Protein 3ZIZ (pdb70)

InterPro domains:
  IPR001547 Glycoside hydrolase, family 5 [PF00150] (62-336)
  IPR017853 Glycoside hydrolase superfamily [SSF51445] (31-368)
  IPR045053 Mannan endo-1,4-beta-mannosidase-like [PTHR31451] (27-367)

Secondary structure (DSSP, 8-state):
-EEEETTEEEETTEEE-EEEEE-SSGGG-S-HHHHHHHHHHHHHTT--EEEEE---EESSPPSTT---SEE--TTT-EE--STTTHHHHHHHHHHHHHHT-EEEEE--BSSSTTSHHHHHHHHH-S-TGGGGG-HHHHHHHHHHHHHHHHHHTT-TTEEEEES-BS---TT--THHHHHHHHHHHHHHHHH-SSSEEE------S-SS--SGGGSSTTS--HHHHHT-TT--SEEEEE-HHHHT--GGGHHHHHHHHHHHHHHHTS-EEEEEE--SSSHHHHHHHHHHHHHHTTTTTEEEEEES-EE-EETTEEPP--SS-EETTSHHHIIIIIHHHHHHHTS--

Nearest PDB structures (foldseek):
  3ziz-assembly1_A  TM=1.003E+00  e=1.478E-79  Podospora anserina
  3wh9-assembly2_B  TM=9.871E-01  e=2.480E-56  Aspergillus niger
  1qnq-assembly1_A  TM=9.821E-01  e=2.881E-55  Trichoderma reesei
  3wfl-assembly1_A  TM=9.886E-01  e=6.861E-54  Talaromyces trachyspermus
  4awe-assembly1_A  TM=9.094E-01  e=2.899E-39  Neurospora sitophila

CATH classification: 3.20.20.80

Structure (mmCIF, N/CA/C/O backbone):
data_3ZIZ
#
_entry.id   3ZIZ
#
_cell.length_a   56.870
_cell.length_b   57.900
_cell.length_c   97.860
_cell.angle_alpha   90.00
_cell.angle_beta   90.00
_cell.angle_gamma   90.00
#
_symmetry.space_group_name_H-M   'P 21 21 21'
#
loop_
_entity.id
_entity.type
_entity.pdbx_description
1 polymer 'GH5 ENDO-BETA-1,4-MANNANASE'
2 non-polymer GLYCEROL
3 non-polymer 2-AMINO-2-HYDROXYMETHYL-PROPANE-1,3-DIOL
4 water water
#
loop_
_atom_site.group_PDB
_atom_site.id
_atom_site.type_symbol
_atom_site.label_atom_id
_atom_site.label_alt_id
_atom_site.label_comp_id
_atom_site.label_asym_id
_atom_site.label_entity_id
_atom_site.label_seq_id
_atom_site.pdbx_PDB_ins_code
_atom_site.Cartn_x
_atom_site.Cartn_y
_atom_site.Cartn_z
_atom_site.occupancy
_atom_site.B_iso_or_equiv
_atom_site.auth_seq_id
_atom_site.auth_comp_id
_atom_site.auth_asym_id
_atom_site.auth_atom_id
_atom_site.pdbx_PDB_model_num
ATOM 1 N N . SER A 1 15 ? 7.238 -10.796 37.886 1.00 21.55 4 SER A N 1
ATOM 2 C CA . SER A 1 15 ? 6.824 -9.788 38.854 1.00 20.35 4 SER A CA 1
ATOM 3 C C . SER A 1 15 ? 7.219 -8.336 38.464 1.00 18.84 4 SER A C 1
ATOM 4 O O . SER A 1 15 ? 6.705 -7.403 39.092 1.00 17.59 4 SER A O 1
ATOM 7 N N . ALA A 1 16 ? 8.163 -8.138 37.492 1.00 15.19 5 ALA A N 1
ATOM 8 C CA . ALA A 1 16 ? 8.564 -6.782 37.039 1.00 11.72 5 ALA A CA 1
ATOM 9 C C . ALA A 1 16 ? 8.858 -6.789 35.537 1.00 10.58 5 ALA A C 1
ATOM 10 O O . ALA A 1 16 ? 9.869 -7.331 35.055 1.00 9.05 5 ALA A O 1
ATOM 12 N N . LYS A 1 17 ? 7.915 -6.227 34.779 1.00 9.28 6 LYS A N 1
ATOM 13 C CA . LYS A 1 17 ? 7.959 -6.231 33.330 1.00 8.50 6 LYS A CA 1
ATOM 14 C C . LYS A 1 17 ? 7.629 -4.858 32.771 1.00 9.91 6 LYS A C 1
ATOM 15 O O . LYS A 1 17 ? 7.262 -3.925 33.500 1.00 9.74 6 LYS A O 1
ATOM 21 N N . VAL A 1 18 ? 7.761 -4.755 31.448 1.00 9.52 7 VAL A N 1
ATOM 22 C CA A VAL A 1 18 ? 7.417 -3.568 30.695 0.50 9.33 7 VAL A CA 1
ATOM 23 C CA B VAL A 1 18 ? 7.409 -3.571 30.676 0.50 8.66 7 VAL A CA 1
ATOM 24 C C . VAL A 1 18 ? 6.249 -3.900 29.751 1.00 13.46 7 VAL A C 1
ATOM 25 O O . VAL A 1 18 ? 6.172 -5.019 29.236 1.00 13.44 7 VAL A O 1
ATOM 32 N N . SER A 1 19 ? 5.339 -2.946 29.556 1.00 10.62 8 SER A N 1
ATOM 33 C CA . SER A 1 19 ? 4.222 -3.113 28.637 1.00 11.02 8 SER A CA 1
ATOM 34 C C . SER A 1 19 ? 4.105 -1.761 27.963 1.00 12.16 8 SER A C 1
ATOM 35 O O . SER A 1 19 ? 3.627 -0.802 28.582 1.00 11.89 8 SER A O 1
ATOM 38 N N . GLY A 1 20 ? 4.616 -1.650 26.736 1.00 9.56 9 GLY A N 1
ATOM 39 C CA . GLY A 1 20 ? 4.625 -0.367 26.044 1.00 9.95 9 GLY A CA 1
ATOM 40 C C . GLY A 1 20 ? 5.466 0.617 26.842 1.00 12.08 9 GLY A C 1
ATOM 41 O O . GLY A 1 20 ? 6.571 0.283 27.274 1.00 11.66 9 GLY A O 1
ATOM 42 N N . THR A 1 21 ? 4.903 1.786 27.154 1.00 8.94 10 THR A N 1
ATOM 43 C CA . THR A 1 21 ? 5.638 2.792 27.922 1.00 9.23 10 THR A CA 1
ATOM 44 C C . THR A 1 21 ? 5.312 2.733 29.416 1.00 10.29 10 THR A C 1
ATOM 45 O O . THR A 1 21 ? 5.551 3.730 30.127 1.00 9.17 10 THR A O 1
ATOM 49 N N . ARG A 1 22 ? 4.809 1.599 29.899 1.00 8.33 11 ARG A N 1
ATOM 50 C CA . ARG A 1 22 ? 4.488 1.435 31.319 1.00 7.94 11 ARG A CA 1
ATOM 51 C C . ARG A 1 22 ? 5.148 0.237 31.934 1.00 10.62 11 ARG A C 1
ATOM 52 O O . ARG A 1 22 ? 5.557 -0.695 31.249 1.00 9.89 11 ARG A O 1
ATOM 60 N N . PHE A 1 23 ? 5.305 0.284 33.243 1.00 7.34 12 PHE A N 1
ATOM 61 C CA . PHE A 1 23 ? 5.782 -0.844 33.998 1.00 6.63 12 PHE A CA 1
ATOM 62 C C . PHE A 1 23 ? 4.636 -1.711 34.494 1.00 9.64 12 PHE A C 1
ATOM 63 O O . PHE A 1 23 ? 3.512 -1.224 34.622 1.00 8.60 12 PHE A O 1
ATOM 71 N N . VAL A 1 24 ? 4.916 -2.991 34.730 1.00 8.46 13 VAL A N 1
ATOM 72 C CA . VAL A 1 24 ? 3.947 -3.940 35.271 1.00 9.38 13 VAL A CA 1
ATOM 73 C C . VAL A 1 24 ? 4.614 -4.592 36.464 1.00 11.95 13 VAL A C 1
ATOM 74 O O . VAL A 1 24 ? 5.615 -5.275 36.287 1.00 11.33 13 VAL A O 1
ATOM 78 N N . ILE A 1 25 ? 4.120 -4.318 37.687 1.00 11.00 14 ILE A N 1
ATOM 79 C CA . ILE A 1 25 ? 4.668 -4.883 38.910 1.00 10.23 14 ILE A CA 1
ATOM 80 C C . ILE A 1 25 ? 3.566 -5.665 39.572 1.00 13.97 14 ILE A C 1
ATOM 81 O O . ILE A 1 25 ? 2.467 -5.130 39.801 1.00 12.70 14 ILE A O 1
ATOM 86 N N . ASP A 1 26 ? 3.876 -6.939 39.892 1.00 13.67 15 ASP A N 1
ATOM 87 C CA . ASP A 1 26 ? 2.928 -7.861 40.512 1.00 14.45 15 ASP A CA 1
ATOM 88 C C . ASP A 1 26 ? 1.624 -7.916 39.710 1.00 19.83 15 ASP A C 1
ATOM 89 O O . ASP A 1 26 ? 0.540 -7.942 40.286 1.00 20.46 15 ASP A O 1
ATOM 94 N N . GLY A 1 27 ? 1.763 -7.873 38.382 1.00 18.38 16 GLY A N 1
ATOM 95 C CA . GLY A 1 27 ? 0.655 -7.918 37.440 1.00 18.91 16 GLY A CA 1
ATOM 96 C C . GLY A 1 27 ? -0.157 -6.648 37.291 1.00 22.36 16 GLY A C 1
ATOM 97 O O . GLY A 1 27 ? -1.101 -6.637 36.497 1.00 22.62 16 GLY A O 1
ATOM 98 N N . LYS A 1 28 ? 0.195 -5.564 38.029 1.00 17.10 17 LYS A N 1
ATOM 99 C CA . LYS A 1 28 ? -0.499 -4.275 37.929 1.00 16.10 17 LYS A CA 1
ATOM 100 C C . LYS A 1 28 ? 0.293 -3.373 36.983 1.00 14.29 17 LYS A C 1
ATOM 101 O O . LYS A 1 28 ? 1.473 -3.185 37.216 1.00 12.11 17 LYS A O 1
ATOM 107 N N . THR A 1 29 ? -0.352 -2.815 35.947 1.00 11.34 18 THR A N 1
ATOM 108 C CA . THR A 1 29 ? 0.281 -1.922 34.965 1.00 10.08 18 THR A CA 1
ATOM 109 C C . THR A 1 29 ? 0.051 -0.507 35.443 1.00 14.78 18 THR A C 1
ATOM 110 O O . THR A 1 29 ? -1.091 -0.133 35.752 1.00 15.79 18 THR A O 1
ATOM 114 N N . GLY A 1 30 ? 1.112 0.287 35.510 1.00 10.87 19 GLY A N 1
ATOM 115 C CA . GLY A 1 30 ? 0.909 1.666 35.912 1.00 11.66 19 GLY A CA 1
ATOM 116 C C . GLY A 1 30 ? 2.164 2.394 36.307 1.00 11.32 19 GLY A C 1
ATOM 117 O O . GLY A 1 30 ? 3.277 1.986 35.956 1.00 9.92 19 GLY A O 1
ATOM 118 N N . TYR A 1 31 ? 1.962 3.476 37.039 1.00 9.21 20 TYR A N 1
ATOM 119 C CA . TYR A 1 31 ? 2.990 4.354 37.545 1.00 8.09 20 TYR A CA 1
ATOM 120 C C . TYR A 1 31 ? 3.391 3.973 38.945 1.00 7.35 20 TYR A C 1
ATOM 121 O O . TYR A 1 31 ? 2.537 3.839 39.822 1.00 8.26 20 TYR A O 1
ATOM 130 N N . PHE A 1 32 ? 4.704 3.821 39.172 1.00 7.14 21 PHE A N 1
ATOM 131 C CA . PHE A 1 32 ? 5.190 3.429 40.478 1.00 5.87 21 PHE A CA 1
ATOM 132 C C . PHE A 1 32 ? 6.151 4.407 41.084 1.00 8.16 21 PHE A C 1
ATOM 133 O O . PHE A 1 32 ? 7.020 4.955 40.395 1.00 8.17 21 PHE A O 1
ATOM 141 N N . ALA A 1 33 ? 6.031 4.596 42.388 1.00 7.77 22 ALA A N 1
ATOM 142 C CA . ALA A 1 33 ? 6.947 5.461 43.120 1.00 6.13 22 ALA A CA 1
ATOM 143 C C . ALA A 1 33 ? 7.960 4.565 43.831 1.00 7.10 22 ALA A C 1
ATOM 144 O O . ALA A 1 33 ? 7.627 3.455 44.271 1.00 7.03 22 ALA A O 1
ATOM 146 N N . GLY A 1 34 ? 9.181 5.058 44.005 1.00 5.34 23 GLY A N 1
ATOM 147 C CA . GLY A 1 34 ? 10.191 4.330 44.754 1.00 5.18 23 GLY A CA 1
ATOM 148 C C . GLY A 1 34 ? 11.205 5.292 45.314 1.00 5.10 23 GLY A C 1
ATOM 149 O O . GLY A 1 34 ? 10.985 6.512 45.361 1.00 4.51 23 GLY A O 1
ATOM 150 N N . THR A 1 35 ? 12.359 4.738 45.708 1.00 4.32 24 THR A N 1
ATOM 151 C CA . THR A 1 35 ? 13.393 5.549 46.320 1.00 4.18 24 THR A CA 1
ATOM 152 C C . THR A 1 35 ? 14.728 4.858 46.071 1.00 4.89 24 THR A C 1
ATOM 153 O O . THR A 1 35 ? 14.804 3.772 45.445 1.00 5.16 24 THR A O 1
ATOM 157 N N . ASN A 1 36 ? 15.751 5.487 46.569 1.00 4.55 25 ASN A N 1
ATOM 158 C CA . ASN A 1 36 ? 17.129 5.013 46.510 1.00 3.97 25 ASN A CA 1
ATOM 159 C C . ASN A 1 36 ? 17.639 4.795 47.931 1.00 5.73 25 ASN A C 1
ATOM 160 O O . ASN A 1 36 ? 17.341 5.623 48.829 1.00 6.00 25 ASN A O 1
ATOM 165 N N . SER A 1 37 ? 18.446 3.744 48.128 1.00 6.38 26 SER A N 1
ATOM 166 C CA . SER A 1 37 ? 19.191 3.530 49.363 1.00 6.55 26 SER A CA 1
ATOM 167 C C . SER A 1 37 ? 20.488 2.866 48.994 1.00 7.81 26 SER A C 1
ATOM 168 O O . SER A 1 37 ? 20.547 1.638 48.824 1.00 8.71 26 SER A O 1
ATOM 171 N N . TYR A 1 38 ? 21.553 3.647 48.858 1.00 6.55 27 TYR A N 1
ATOM 172 C CA . TYR A 1 38 ? 22.822 3.042 48.480 1.00 7.24 27 TYR A CA 1
ATOM 173 C C . TYR A 1 38 ? 23.385 2.216 49.615 1.00 9.79 27 TYR A C 1
ATOM 174 O O . TYR A 1 38 ? 24.190 1.308 49.382 1.00 10.65 27 TYR A O 1
ATOM 183 N N . TRP A 1 39 ? 22.970 2.528 50.848 1.00 7.95 28 TRP A N 1
ATOM 184 C CA . TRP A 1 39 ? 23.579 1.925 52.024 1.00 8.59 28 TRP A CA 1
ATOM 185 C C . TRP A 1 39 ? 22.953 0.621 52.458 1.00 8.99 28 TRP A C 1
ATOM 186 O O . TRP A 1 39 ? 23.589 -0.102 53.212 1.00 9.07 28 TRP A O 1
ATOM 197 N N . ILE A 1 40 ? 21.741 0.299 51.990 1.00 7.77 29 ILE A N 1
ATOM 198 C CA . ILE A 1 40 ? 21.019 -0.877 52.532 1.00 7.21 29 ILE A CA 1
ATOM 199 C C . ILE A 1 40 ? 21.697 -2.225 52.206 1.00 9.55 29 ILE A C 1
ATOM 200 O O . ILE A 1 40 ? 21.690 -3.115 53.067 1.00 9.39 29 ILE A O 1
ATOM 205 N N . GLY A 1 41 ? 22.336 -2.342 51.040 1.00 8.69 30 GLY A N 1
ATOM 206 C CA . GLY A 1 41 ? 23.028 -3.558 50.674 1.00 9.29 30 GLY A CA 1
ATOM 207 C C . GLY A 1 41 ? 24.320 -3.787 51.426 1.00 11.53 30 GLY A C 1
ATOM 208 O O . GLY A 1 41 ? 24.919 -4.856 51.270 1.00 11.62 30 GLY A O 1
ATOM 209 N N . PHE A 1 42 ? 24.775 -2.784 52.207 1.00 8.92 31 PHE A N 1
ATOM 210 C CA . PHE A 1 42 ? 26.038 -2.894 52.924 1.00 7.08 31 PHE A CA 1
ATOM 211 C C . PHE A 1 42 ? 25.829 -3.034 54.420 1.00 10.77 31 PHE A C 1
ATOM 212 O O . PHE A 1 42 ? 26.817 -3.186 55.149 1.00 11.80 31 PHE A O 1
ATOM 220 N N . LEU A 1 43 ? 24.569 -3.007 54.878 1.00 9.31 32 LEU A N 1
ATOM 221 C CA . LEU A 1 43 ? 24.297 -3.163 56.305 1.00 9.42 32 LEU A CA 1
ATOM 222 C C . LEU A 1 43 ? 24.675 -4.569 56.717 1.00 13.04 32 LEU A C 1
ATOM 223 O O . LEU A 1 43 ? 24.497 -5.511 55.938 1.00 13.65 32 LEU A O 1
ATOM 228 N N . THR A 1 44 ? 25.190 -4.703 57.950 1.00 12.24 33 THR A N 1
ATOM 229 C CA . THR A 1 44 ? 25.547 -6.038 58.470 1.00 12.91 33 THR A CA 1
ATOM 230 C C . THR A 1 44 ? 24.521 -6.570 59.465 1.00 17.57 33 THR A C 1
ATOM 231 O O . THR A 1 44 ? 24.648 -7.707 59.907 1.00 19.14 33 THR A O 1
ATOM 235 N N . ASN A 1 45 ? 23.502 -5.774 59.782 1.00 13.50 34 ASN A N 1
ATOM 236 C CA . ASN A 1 45 ? 22.464 -6.137 60.734 1.00 13.23 34 ASN A CA 1
ATOM 237 C C . ASN A 1 45 ? 21.200 -6.401 59.943 1.00 15.01 34 ASN A C 1
ATOM 238 O O . ASN A 1 45 ? 20.633 -5.468 59.365 1.00 12.51 34 ASN A O 1
ATOM 243 N N . ASN A 1 46 ? 20.764 -7.677 59.896 1.00 12.45 35 ASN A N 1
ATOM 244 C CA . ASN A 1 46 ? 19.587 -8.135 59.167 1.00 11.13 35 ASN A CA 1
ATOM 245 C C . ASN A 1 46 ? 18.322 -7.379 59.581 1.00 12.76 35 ASN A C 1
ATOM 246 O O . ASN A 1 46 ? 17.487 -7.070 58.719 1.00 11.60 35 ASN A O 1
ATOM 251 N N . ARG A 1 47 ? 18.170 -7.099 60.893 1.00 12.60 36 ARG A N 1
ATOM 252 C CA . ARG A 1 47 ? 16.979 -6.401 61.362 1.00 12.34 36 ARG A CA 1
ATOM 253 C C . ARG A 1 47 ? 16.925 -4.984 60.770 1.00 11.55 36 ARG A C 1
ATOM 254 O O . ARG A 1 47 ? 15.836 -4.522 60.465 1.00 12.37 36 ARG A O 1
ATOM 262 N N . ASP A 1 48 ? 18.085 -4.331 60.574 1.00 9.61 37 ASP A N 1
ATOM 263 C CA . ASP A 1 48 ? 18.102 -2.957 59.990 1.00 9.13 37 ASP A CA 1
ATOM 264 C C . ASP A 1 48 ? 17.653 -2.986 58.519 1.00 11.92 37 ASP A C 1
ATOM 265 O O . ASP A 1 48 ? 16.932 -2.103 58.082 1.00 10.39 37 ASP A O 1
ATOM 270 N N . VAL A 1 49 ? 17.989 -4.066 57.802 1.00 7.19 38 VAL A N 1
ATOM 271 C CA . VAL A 1 49 ? 17.515 -4.225 56.423 1.00 6.03 38 VAL A CA 1
ATOM 272 C C . VAL A 1 49 ? 15.991 -4.417 56.424 1.00 9.74 38 VAL A C 1
ATOM 273 O O . VAL A 1 49 ? 15.258 -3.740 55.681 1.00 9.43 38 VAL A O 1
ATOM 277 N N . ASP A 1 50 ? 15.507 -5.354 57.284 1.00 8.88 39 ASP A N 1
ATOM 278 C CA . ASP A 1 50 ? 14.091 -5.637 57.333 1.00 7.48 39 ASP A CA 1
ATOM 279 C C . ASP A 1 50 ? 13.262 -4.411 57.710 1.00 10.53 39 ASP A C 1
ATOM 280 O O . ASP A 1 50 ? 12.235 -4.193 57.085 1.00 10.08 39 ASP A O 1
ATOM 285 N N . THR A 1 51 ? 13.661 -3.678 58.756 1.00 9.51 40 THR A N 1
ATOM 286 C CA . THR A 1 51 ? 12.830 -2.551 59.183 1.00 10.50 40 THR A CA 1
ATOM 287 C C . THR A 1 51 ? 12.806 -1.440 58.135 1.00 11.46 40 THR A C 1
ATOM 288 O O . THR A 1 51 ? 11.733 -0.874 57.894 1.00 9.43 40 THR A O 1
ATOM 292 N N . THR A 1 52 ? 13.935 -1.199 57.443 1.00 9.62 41 THR A N 1
ATOM 293 C CA . THR A 1 52 ? 13.965 -0.189 56.383 1.00 7.30 41 THR A CA 1
ATOM 294 C C . THR A 1 52 ? 13.024 -0.616 55.252 1.00 8.94 41 THR A C 1
ATOM 295 O O . THR A 1 52 ? 12.212 0.191 54.800 1.00 8.09 41 THR A O 1
ATOM 299 N N . LEU A 1 53 ? 13.097 -1.905 54.839 1.00 7.58 42 LEU A N 1
ATOM 300 C CA . LEU A 1 53 ? 12.204 -2.345 53.788 1.00 7.11 42 LEU A CA 1
ATOM 301 C C . LEU A 1 53 ? 10.750 -2.324 54.236 1.00 8.40 42 LEU A C 1
ATOM 302 O O . LEU A 1 53 ? 9.871 -2.023 53.438 1.00 7.68 42 LEU A O 1
ATOM 307 N N . ASP A 1 54 ? 10.492 -2.628 55.526 1.00 8.37 43 ASP A N 1
ATOM 308 C CA . ASP A 1 54 ? 9.104 -2.565 56.016 1.00 8.33 43 ASP A CA 1
ATOM 309 C C . ASP A 1 54 ? 8.564 -1.140 55.890 1.00 9.09 43 ASP A C 1
ATOM 310 O O . ASP A 1 54 ? 7.421 -0.955 55.496 1.00 9.74 43 ASP A O 1
ATOM 315 N N . HIS A 1 55 ? 9.387 -0.152 56.235 1.00 7.15 44 HIS A N 1
ATOM 316 C CA . HIS A 1 55 ? 8.979 1.259 56.143 1.00 6.46 44 HIS A CA 1
ATOM 317 C C . HIS A 1 55 ? 8.717 1.671 54.698 1.00 8.88 44 HIS A C 1
ATOM 318 O O . HIS A 1 55 ? 7.715 2.334 54.408 1.00 9.23 44 HIS A O 1
ATOM 325 N N . ILE A 1 56 ? 9.607 1.266 53.774 1.00 7.04 45 ILE A N 1
ATOM 326 C CA . ILE A 1 56 ? 9.438 1.589 52.352 1.00 6.09 45 ILE A CA 1
ATOM 327 C C . ILE A 1 56 ? 8.135 0.945 51.826 1.00 8.03 45 ILE A C 1
ATOM 328 O O . ILE A 1 56 ? 7.349 1.599 51.141 1.00 8.21 45 ILE A O 1
ATOM 333 N N . ALA A 1 57 ? 7.919 -0.347 52.160 1.00 7.85 46 ALA A N 1
ATOM 334 C CA . ALA A 1 57 ? 6.746 -1.059 51.692 1.00 8.46 46 ALA A CA 1
ATOM 335 C C . ALA A 1 57 ? 5.460 -0.476 52.297 1.00 10.64 46 ALA A C 1
ATOM 336 O O . ALA A 1 57 ? 4.494 -0.293 51.560 1.00 10.12 46 ALA A O 1
ATOM 338 N N . SER A 1 58 ? 5.467 -0.147 53.601 1.00 9.83 47 SER A N 1
ATOM 339 C CA . SER A 1 58 ? 4.284 0.433 54.244 1.00 11.05 47 SER A CA 1
ATOM 340 C C . SER A 1 58 ? 3.961 1.826 53.694 1.00 14.30 47 SER A C 1
ATOM 341 O O . SER A 1 58 ? 2.811 2.273 53.735 1.00 14.59 47 SER A O 1
ATOM 344 N N . SER A 1 59 ? 4.974 2.495 53.093 1.00 10.09 48 SER A N 1
ATOM 345 C CA . SER A 1 59 ? 4.778 3.803 52.473 1.00 9.53 48 SER A CA 1
ATOM 346 C C . SER A 1 59 ? 4.165 3.698 51.059 1.00 12.03 48 SER A C 1
ATOM 347 O O . SER A 1 59 ? 3.890 4.728 50.445 1.00 12.95 48 SER A O 1
ATOM 350 N N . GLY A 1 60 ? 3.987 2.488 50.539 1.00 9.79 49 GLY A N 1
ATOM 351 C CA . GLY A 1 60 ? 3.419 2.295 49.215 1.00 9.04 49 GLY A CA 1
ATOM 352 C C . GLY A 1 60 ? 4.439 2.439 48.102 1.00 9.88 49 GLY A C 1
ATOM 353 O O . GLY A 1 60 ? 4.060 2.546 46.944 1.00 11.03 49 GLY A O 1
ATOM 354 N N . LEU A 1 61 ? 5.715 2.418 48.455 1.00 7.36 50 LEU A N 1
ATOM 355 C CA . LEU A 1 61 ? 6.790 2.468 47.462 1.00 6.63 50 LEU A CA 1
ATOM 356 C C . LEU A 1 61 ? 7.066 1.051 46.984 1.00 10.46 50 LEU A C 1
ATOM 357 O O . LEU A 1 61 ? 7.058 0.121 47.799 1.00 12.58 50 LEU A O 1
ATOM 362 N N . LYS A 1 62 ? 7.270 0.862 45.669 1.00 6.40 51 LYS A N 1
ATOM 363 C CA . LYS A 1 62 ? 7.424 -0.484 45.136 1.00 6.46 51 LYS A CA 1
ATOM 364 C C . LYS A 1 62 ? 8.837 -0.754 44.610 1.00 7.76 51 LYS A C 1
ATOM 365 O O . LYS A 1 62 ? 9.188 -1.929 44.425 1.00 10.36 51 LYS A O 1
ATOM 371 N N . ILE A 1 63 ? 9.614 0.292 44.299 1.00 5.33 52 ILE A N 1
ATOM 372 C CA . ILE A 1 63 ? 10.931 0.118 43.697 1.00 4.76 52 ILE A CA 1
ATOM 373 C C . ILE A 1 63 ? 11.979 0.710 44.597 1.00 6.39 52 ILE A C 1
ATOM 374 O O . ILE A 1 63 ? 11.823 1.865 45.064 1.00 6.89 52 ILE A O 1
ATOM 379 N N . LEU A 1 64 ? 13.074 -0.047 44.799 1.00 5.59 53 LEU A N 1
ATOM 380 C CA . LEU A 1 64 ? 14.167 0.447 45.602 1.00 4.96 53 LEU A CA 1
ATOM 381 C C . LEU A 1 64 ? 15.451 0.266 44.813 1.00 4.92 53 LEU A C 1
ATOM 382 O O . LEU A 1 64 ? 15.759 -0.845 44.425 1.00 5.20 53 LEU A O 1
ATOM 387 N N . ARG A 1 65 ? 16.173 1.370 44.581 1.00 4.12 54 ARG A N 1
ATOM 388 C CA . ARG A 1 65 ? 17.438 1.339 43.841 1.00 3.56 54 ARG A CA 1
ATOM 389 C C . ARG A 1 65 ? 18.587 1.306 44.832 1.00 5.16 54 ARG A C 1
ATOM 390 O O . ARG A 1 65 ? 18.645 2.123 45.781 1.00 5.25 54 ARG A O 1
ATOM 398 N N . VAL A 1 66 ? 19.501 0.344 44.627 1.00 4.64 55 VAL A N 1
ATOM 399 C CA . VAL A 1 66 ? 20.584 0.089 45.559 1.00 4.08 55 VAL A CA 1
ATOM 400 C C . VAL A 1 66 ? 21.887 -0.068 44.804 1.00 4.29 55 VAL A C 1
ATOM 401 O O . VAL A 1 66 ? 21.904 -0.292 43.598 1.00 4.96 55 VAL A O 1
ATOM 405 N N . TRP A 1 67 ? 23.011 0.037 45.543 1.00 5.31 56 TRP A N 1
ATOM 406 C CA . TRP A 1 67 ? 24.315 -0.256 44.930 1.00 4.89 56 TRP A CA 1
ATOM 407 C C . TRP A 1 67 ? 24.583 -1.774 45.059 1.00 7.75 56 TRP A C 1
ATOM 408 O O . TRP A 1 67 ? 24.576 -2.302 46.169 1.00 7.56 56 TRP A O 1
ATOM 419 N N . GLY A 1 68 ? 24.860 -2.422 43.938 1.00 4.59 57 GLY A N 1
ATOM 420 C CA . GLY A 1 68 ? 25.229 -3.839 43.924 1.00 4.98 57 GLY A CA 1
ATOM 421 C C . GLY A 1 68 ? 26.720 -3.960 43.699 1.00 7.85 57 GLY A C 1
ATOM 422 O O . GLY A 1 68 ? 27.173 -4.990 43.233 1.00 8.13 57 GLY A O 1
ATOM 423 N N . PHE A 1 69 ? 27.472 -2.899 43.981 1.00 5.84 58 PHE A N 1
ATOM 424 C CA . PHE A 1 69 ? 28.935 -2.848 43.865 1.00 5.40 58 PHE A CA 1
ATOM 425 C C . PHE A 1 69 ? 29.501 -2.339 45.170 1.00 6.90 58 PHE A C 1
ATOM 426 O O . PHE A 1 69 ? 28.840 -1.571 45.885 1.00 6.64 58 PHE A O 1
ATOM 434 N N . ASN A 1 70 ? 30.756 -2.711 45.464 1.00 6.06 59 ASN A N 1
ATOM 435 C CA . ASN A 1 70 ? 31.470 -2.159 46.598 1.00 5.96 59 ASN A CA 1
ATOM 436 C C . ASN A 1 70 ? 32.909 -2.527 46.307 1.00 8.06 59 ASN A C 1
ATOM 437 O O . ASN A 1 70 ? 33.376 -3.606 46.669 1.00 7.52 59 ASN A O 1
ATOM 442 N N . ASP A 1 71 ? 33.590 -1.647 45.583 1.00 5.43 60 ASP A N 1
ATOM 443 C CA . ASP A 1 71 ? 34.907 -1.920 45.051 1.00 6.37 60 ASP A CA 1
ATOM 444 C C . ASP A 1 71 ? 36.000 -1.277 45.845 1.00 7.33 60 ASP A C 1
ATOM 445 O O . ASP A 1 71 ? 35.876 -0.094 46.226 1.00 6.55 60 ASP A O 1
ATOM 450 N N . VAL A 1 72 ? 37.086 -2.028 46.091 1.00 5.64 61 VAL A N 1
ATOM 451 C CA . VAL A 1 72 ? 38.214 -1.477 46.846 1.00 5.50 61 VAL A CA 1
ATOM 452 C C . VAL A 1 72 ? 39.493 -1.839 46.142 1.00 6.27 61 VAL A C 1
ATOM 453 O O . VAL A 1 72 ? 39.546 -2.873 45.465 1.00 7.63 61 VAL A O 1
ATOM 457 N N . ASN A 1 73 ? 40.545 -1.053 46.337 1.00 6.92 62 ASN A N 1
ATOM 458 C CA . ASN A 1 73 ? 41.874 -1.444 45.833 1.00 7.14 62 ASN A CA 1
ATOM 459 C C . ASN A 1 73 ? 42.634 -2.167 46.921 1.00 9.35 62 ASN A C 1
ATOM 460 O O . ASN A 1 73 ? 43.426 -3.063 46.606 1.00 11.65 62 ASN A O 1
ATOM 465 N N . ASN A 1 74 ? 42.385 -1.823 48.184 1.00 8.51 63 ASN A N 1
ATOM 466 C CA . ASN A 1 74 ? 42.965 -2.518 49.340 1.00 9.94 63 ASN A CA 1
ATOM 467 C C . ASN A 1 74 ? 41.816 -3.016 50.189 1.00 13.67 63 ASN A C 1
ATOM 468 O O . ASN A 1 74 ? 40.879 -2.271 50.476 1.00 14.06 63 ASN A O 1
ATOM 473 N N . GLN A 1 75 ? 41.900 -4.258 50.628 1.00 13.74 64 GLN A N 1
ATOM 474 C CA . GLN A 1 75 ? 40.862 -4.810 51.482 1.00 14.41 64 GLN A CA 1
ATOM 475 C C . GLN A 1 75 ? 40.718 -4.022 52.796 1.00 16.48 64 GLN A C 1
ATOM 476 O O . GLN A 1 75 ? 41.736 -3.740 53.450 1.00 16.49 64 GLN A O 1
ATOM 482 N N . PRO A 1 76 ? 39.477 -3.623 53.184 1.00 13.66 65 PRO A N 1
ATOM 483 C CA . PRO A 1 76 ? 39.314 -2.876 54.442 1.00 15.62 65 PRO A CA 1
ATOM 484 C C . PRO A 1 76 ? 39.544 -3.748 55.670 1.00 24.89 65 PRO A C 1
ATOM 485 O O . PRO A 1 76 ? 39.518 -4.981 55.576 1.00 23.12 65 PRO A O 1
ATOM 489 N N . SER A 1 77 ? 39.806 -3.100 56.802 1.00 27.87 66 SER A N 1
ATOM 490 C CA . SER A 1 77 ? 40.079 -3.766 58.076 1.00 30.25 66 SER A CA 1
ATOM 491 C C . SER A 1 77 ? 38.811 -4.253 58.752 1.00 36.91 66 SER A C 1
ATOM 492 O O . SER A 1 77 ? 37.732 -3.694 58.546 1.00 37.11 66 SER A O 1
ATOM 495 N N . GLY A 1 78 ? 38.971 -5.284 59.575 1.00 34.99 67 GLY A N 1
ATOM 496 C CA . GLY A 1 78 ? 37.892 -5.879 60.350 1.00 34.64 67 GLY A CA 1
ATOM 497 C C . GLY A 1 78 ? 36.824 -6.552 59.521 1.00 37.15 67 GLY A C 1
ATOM 498 O O . GLY A 1 78 ? 37.121 -7.312 58.594 1.00 37.48 67 GLY A O 1
ATOM 499 N N . ASN A 1 79 ? 35.576 -6.288 59.881 1.00 32.32 68 ASN A N 1
ATOM 500 C CA . ASN A 1 79 ? 34.407 -6.883 59.252 1.00 31.50 68 ASN A CA 1
ATOM 501 C C . ASN A 1 79 ? 33.756 -5.942 58.243 1.00 30.59 68 ASN A C 1
ATOM 502 O O . ASN A 1 79 ? 32.630 -6.214 57.818 1.00 31.84 68 ASN A O 1
ATOM 507 N N . THR A 1 80 ? 34.460 -4.837 57.851 1.00 19.81 69 THR A N 1
ATOM 508 C CA . THR A 1 80 ? 33.943 -3.863 56.871 1.00 16.42 69 THR A CA 1
ATOM 509 C C . THR A 1 80 ? 33.545 -4.622 55.593 1.00 14.52 69 THR A C 1
ATOM 510 O O . THR A 1 80 ? 34.293 -5.471 55.107 1.00 15.30 69 THR A O 1
ATOM 514 N N . VAL A 1 81 ? 32.363 -4.303 55.084 1.00 10.63 70 VAL A N 1
ATOM 515 C CA . VAL A 1 81 ? 31.806 -4.897 53.884 1.00 8.72 70 VAL A CA 1
ATOM 516 C C . VAL A 1 81 ? 32.564 -4.432 52.644 1.00 11.50 70 VAL A C 1
ATOM 517 O O . VAL A 1 81 ? 32.867 -3.243 52.471 1.00 11.84 70 VAL A O 1
ATOM 521 N N . TRP A 1 82 ? 32.858 -5.383 51.770 1.00 8.60 71 TRP A N 1
ATOM 522 C CA . TRP A 1 82 ? 33.443 -5.112 50.464 1.00 7.74 71 TRP A CA 1
ATOM 523 C C . TRP A 1 82 ? 32.971 -6.215 49.549 1.00 8.14 71 TRP A C 1
ATOM 524 O O . TRP A 1 82 ? 32.797 -7.357 49.986 1.00 6.94 71 TRP A O 1
ATOM 535 N N . PHE A 1 83 ? 32.732 -5.884 48.268 1.00 6.16 72 PHE A N 1
ATOM 536 C CA . PHE A 1 83 ? 32.286 -6.898 47.310 1.00 5.32 72 PHE A CA 1
ATOM 537 C C . PHE A 1 83 ? 33.374 -7.321 46.329 1.00 5.14 72 PHE A C 1
ATOM 538 O O . PHE A 1 83 ? 33.350 -8.475 45.875 1.00 6.21 72 PHE A O 1
ATOM 546 N N . GLN A 1 84 ? 34.312 -6.438 46.007 1.00 5.50 73 GLN A N 1
ATOM 547 C CA . GLN A 1 84 ? 35.359 -6.776 45.051 1.00 4.87 73 GLN A CA 1
ATOM 548 C C . GLN A 1 84 ? 36.618 -6.017 45.362 1.00 6.84 73 GLN A C 1
ATOM 549 O O . GLN A 1 84 ? 36.547 -4.805 45.635 1.00 6.31 73 GLN A O 1
ATOM 555 N N . ARG A 1 85 ? 37.783 -6.718 45.322 1.00 6.37 74 ARG A N 1
ATOM 556 C CA . ARG A 1 85 ? 39.078 -6.071 45.503 1.00 6.34 74 ARG A CA 1
ATOM 557 C C . ARG A 1 85 ? 39.743 -6.093 44.132 1.00 7.09 74 ARG A C 1
ATOM 558 O O . ARG A 1 85 ? 39.902 -7.155 43.540 1.00 8.29 74 ARG A O 1
ATOM 566 N N . LEU A 1 86 ? 40.110 -4.923 43.642 1.00 6.01 75 LEU A N 1
ATOM 567 C CA . LEU A 1 86 ? 40.664 -4.722 42.319 1.00 5.91 75 LEU A CA 1
ATOM 568 C C . LEU A 1 86 ? 42.126 -4.455 42.400 1.00 9.25 75 LEU A C 1
ATOM 569 O O . LEU A 1 86 ? 42.560 -3.486 43.040 1.00 7.93 75 LEU A O 1
ATOM 574 N N . ALA A 1 87 ? 42.907 -5.302 41.710 1.00 9.02 76 ALA A N 1
ATOM 575 C CA . ALA A 1 87 ? 44.362 -5.127 41.660 1.00 9.26 76 ALA A CA 1
ATOM 576 C C . ALA A 1 87 ? 44.829 -5.563 40.282 1.00 14.55 76 ALA A C 1
ATOM 577 O O . ALA A 1 87 ? 44.136 -6.358 39.625 1.00 14.92 76 ALA A O 1
ATOM 579 N N . SER A 1 88 ? 45.989 -5.056 39.837 1.00 13.18 77 SER A N 1
ATOM 580 C CA A SER A 1 88 ? 46.534 -5.390 38.519 0.50 13.81 77 SER A CA 1
ATOM 581 C CA B SER A 1 88 ? 46.547 -5.385 38.525 0.50 13.79 77 SER A CA 1
ATOM 582 C C . SER A 1 88 ? 46.494 -6.889 38.253 1.00 20.39 77 SER A C 1
ATOM 583 O O . SER A 1 88 ? 46.098 -7.311 37.164 1.00 21.32 77 SER A O 1
ATOM 588 N N . SER A 1 89 ? 46.818 -7.689 39.262 1.00 18.85 78 SER A N 1
ATOM 589 C CA . SER A 1 89 ? 46.718 -9.140 39.168 1.00 19.23 78 SER A CA 1
ATOM 590 C C . SER A 1 89 ? 46.008 -9.630 40.421 1.00 20.64 78 SER A C 1
ATOM 591 O O . SER A 1 89 ? 46.192 -9.064 41.485 1.00 20.89 78 SER A O 1
ATOM 594 N N . GLY A 1 90 ? 45.232 -10.694 40.298 1.00 17.28 79 GLY A N 1
ATOM 595 C CA . GLY A 1 90 ? 44.645 -11.311 41.464 1.00 17.03 79 GLY A CA 1
ATOM 596 C C . GLY A 1 90 ? 43.442 -10.644 42.086 1.00 17.58 79 GLY A C 1
ATOM 597 O O . GLY A 1 90 ? 43.172 -10.899 43.264 1.00 19.05 79 GLY A O 1
ATOM 598 N N . SER A 1 91 ? 42.657 -9.871 41.302 1.00 10.68 80 SER A N 1
ATOM 599 C CA . SER A 1 91 ? 41.415 -9.293 41.841 1.00 8.55 80 SER A CA 1
ATOM 600 C C . SER A 1 91 ? 40.560 -10.435 42.413 1.00 10.44 80 SER A C 1
ATOM 601 O O . SER A 1 91 ? 40.625 -11.575 41.940 1.00 12.23 80 SER A O 1
ATOM 604 N N . GLN A 1 92 ? 39.766 -10.138 43.443 1.00 7.31 81 GLN A N 1
ATOM 605 C CA . GLN A 1 92 ? 38.936 -11.159 44.081 1.00 6.93 81 GLN A CA 1
ATOM 606 C C . GLN A 1 92 ? 37.565 -10.604 44.362 1.00 8.13 81 GLN A C 1
ATOM 607 O O . GLN A 1 92 ? 37.432 -9.406 44.697 1.00 8.23 81 GLN A O 1
ATOM 613 N N . ILE A 1 93 ? 36.549 -11.432 44.190 1.00 7.57 82 ILE A N 1
ATOM 614 C CA . ILE A 1 93 ? 35.176 -11.076 44.485 1.00 7.05 82 ILE A CA 1
ATOM 615 C C . ILE A 1 93 ? 34.843 -11.731 45.821 1.00 11.10 82 ILE A C 1
ATOM 616 O O . ILE A 1 93 ? 35.097 -12.936 46.021 1.00 10.14 82 ILE A O 1
ATOM 621 N N . ASN A 1 94 ? 34.272 -10.964 46.734 1.00 8.12 83 ASN A N 1
ATOM 622 C CA . ASN A 1 94 ? 33.959 -11.438 48.067 1.00 7.38 83 ASN A CA 1
ATOM 623 C C . ASN A 1 94 ? 32.565 -12.046 48.121 1.00 9.84 83 ASN A C 1
ATOM 624 O O . ASN A 1 94 ? 31.560 -11.305 48.072 1.00 9.11 83 ASN A O 1
ATOM 629 N N . THR A 1 95 ? 32.502 -13.381 48.269 1.00 9.66 84 THR A N 1
ATOM 630 C CA . THR A 1 95 ? 31.225 -14.071 48.430 1.00 10.07 84 THR A CA 1
ATOM 631 C C . THR A 1 95 ? 31.022 -14.484 49.891 1.00 12.76 84 THR A C 1
ATOM 632 O O . THR A 1 95 ? 30.137 -15.295 50.190 1.00 12.93 84 THR A O 1
ATOM 636 N N . GLY A 1 96 ? 31.846 -13.940 50.783 1.00 9.99 85 GLY A N 1
ATOM 637 C CA . GLY A 1 96 ? 31.802 -14.221 52.205 1.00 10.95 85 GLY A CA 1
ATOM 638 C C . GLY A 1 96 ? 30.687 -13.506 52.937 1.00 12.75 85 GLY A C 1
ATOM 639 O O . GLY A 1 96 ? 29.900 -12.755 52.339 1.00 10.73 85 GLY A O 1
ATOM 640 N N . PRO A 1 97 ? 30.623 -13.700 54.265 1.00 12.32 86 PRO A N 1
ATOM 641 C CA . PRO A 1 97 ? 29.545 -13.075 55.051 1.00 12.37 86 PRO A CA 1
ATOM 642 C C . PRO A 1 97 ? 29.520 -11.556 55.024 1.00 13.95 86 PRO A C 1
ATOM 643 O O . PRO A 1 97 ? 28.435 -10.983 55.165 1.00 15.27 86 PRO A O 1
ATOM 647 N N . ASN A 1 98 ? 30.688 -10.904 54.841 1.00 10.57 87 ASN A N 1
ATOM 648 C CA . ASN A 1 98 ? 30.764 -9.451 54.733 1.00 9.35 87 ASN A CA 1
ATOM 649 C C . ASN A 1 98 ? 30.911 -9.021 53.259 1.00 11.72 87 ASN A C 1
ATOM 650 O O . ASN A 1 98 ? 31.341 -7.910 52.975 1.00 10.97 87 ASN A O 1
ATOM 655 N N . GLY A 1 99 ? 30.561 -9.905 52.351 1.00 7.91 88 GLY A N 1
ATOM 656 C CA . GLY A 1 99 ? 30.599 -9.633 50.929 1.00 7.33 88 GLY A CA 1
ATOM 657 C C . GLY A 1 99 ? 29.214 -9.732 50.326 1.00 9.42 88 GLY A C 1
ATOM 658 O O . GLY A 1 99 ? 28.245 -9.216 50.891 1.00 9.25 88 GLY A O 1
ATOM 659 N N . LEU A 1 100 ? 29.084 -10.504 49.235 1.00 7.59 89 LEU A N 1
ATOM 660 C CA . LEU A 1 100 ? 27.837 -10.601 48.498 1.00 7.27 89 LEU A CA 1
ATOM 661 C C . LEU A 1 100 ? 26.720 -11.276 49.285 1.00 8.75 89 LEU A C 1
ATOM 662 O O . LEU A 1 100 ? 25.561 -11.143 48.915 1.00 9.39 89 LEU A O 1
ATOM 667 N N . GLN A 1 101 ? 27.051 -11.916 50.410 1.00 7.50 90 GLN A N 1
ATOM 668 C CA . GLN A 1 101 ? 25.987 -12.493 51.249 1.00 8.50 90 GLN A CA 1
ATOM 669 C C . GLN A 1 101 ? 25.125 -11.336 51.818 1.00 9.68 90 GLN A C 1
ATOM 670 O O . GLN A 1 101 ? 23.986 -11.597 52.188 1.00 9.66 90 GLN A O 1
ATOM 676 N N . ARG A 1 102 ? 25.674 -10.094 51.922 1.00 8.15 91 ARG A N 1
ATOM 677 C CA . ARG A 1 102 ? 24.879 -8.962 52.392 1.00 8.47 91 ARG A CA 1
ATOM 678 C C . ARG A 1 102 ? 23.867 -8.547 51.324 1.00 10.41 91 ARG A C 1
ATOM 679 O O . ARG A 1 102 ? 22.712 -8.242 51.648 1.00 9.67 91 ARG A O 1
ATOM 687 N N . LEU A 1 103 ? 24.245 -8.649 50.053 1.00 8.07 92 LEU A N 1
ATOM 688 C CA . LEU A 1 103 ? 23.317 -8.376 48.969 1.00 8.01 92 LEU A CA 1
ATOM 689 C C . LEU A 1 103 ? 22.287 -9.514 48.912 1.00 11.65 92 LEU A C 1
ATOM 690 O O . LEU A 1 103 ? 21.105 -9.263 48.637 1.00 10.90 92 LEU A O 1
ATOM 695 N N . ASP A 1 104 ? 22.716 -10.766 49.195 1.00 9.28 93 ASP A N 1
ATOM 696 C CA . ASP A 1 104 ? 21.766 -11.884 49.196 1.00 8.35 93 ASP A CA 1
ATOM 697 C C . ASP A 1 104 ? 20.687 -11.620 50.232 1.00 9.87 93 ASP A C 1
ATOM 698 O O . ASP A 1 104 ? 19.522 -11.883 49.951 1.00 9.50 93 ASP A O 1
ATOM 703 N N . TYR A 1 105 ? 21.073 -11.116 51.406 1.00 7.21 94 TYR A N 1
ATOM 704 C CA . TYR A 1 105 ? 20.075 -10.919 52.440 1.00 7.72 94 TYR A CA 1
ATOM 705 C C . TYR A 1 105 ? 19.099 -9.830 52.008 1.00 10.52 94 TYR A C 1
ATOM 706 O O . TYR A 1 105 ? 17.886 -9.970 52.235 1.00 9.72 94 TYR A O 1
ATOM 715 N N . LEU A 1 106 ? 19.615 -8.751 51.397 1.00 8.28 95 LEU A N 1
ATOM 716 C CA . LEU A 1 106 ? 18.731 -7.691 50.910 1.00 6.69 95 LEU A CA 1
ATOM 717 C C . LEU A 1 106 ? 17.728 -8.251 49.919 1.00 7.61 95 LEU A C 1
ATOM 718 O O . LEU A 1 106 ? 16.540 -7.944 50.003 1.00 7.11 95 LEU A O 1
ATOM 723 N N . VAL A 1 107 ? 18.200 -9.089 48.965 1.00 6.71 96 VAL A N 1
ATOM 724 C CA . VAL A 1 107 ? 17.286 -9.642 47.993 1.00 5.81 96 VAL A CA 1
ATOM 725 C C . VAL A 1 107 ? 16.202 -10.495 48.656 1.00 7.86 96 VAL A C 1
ATOM 726 O O . VAL A 1 107 ? 15.028 -10.372 48.288 1.00 7.79 96 VAL A O 1
ATOM 730 N N . ARG A 1 108 ? 16.600 -11.394 49.578 1.00 7.62 97 ARG A N 1
ATOM 731 C CA . ARG A 1 108 ? 15.602 -12.239 50.233 1.00 8.09 97 ARG A CA 1
ATOM 732 C C . ARG A 1 108 ? 14.622 -11.384 51.034 1.00 7.66 97 ARG A C 1
ATOM 733 O O . ARG A 1 108 ? 13.424 -11.632 50.960 1.00 8.63 97 ARG A O 1
ATOM 741 N N . SER A 1 109 ? 15.114 -10.361 51.769 1.00 6.73 98 SER A N 1
ATOM 742 C CA . SER A 1 109 ? 14.213 -9.523 52.561 1.00 7.25 98 SER A CA 1
ATOM 743 C C . SER A 1 109 ? 13.259 -8.744 51.670 1.00 10.37 98 SER A C 1
ATOM 744 O O . SER A 1 109 ? 12.072 -8.609 52.004 1.00 9.94 98 SER A O 1
ATOM 747 N N . ALA A 1 110 ? 13.731 -8.291 50.486 1.00 7.36 99 ALA A N 1
ATOM 748 C CA . ALA A 1 110 ? 12.868 -7.615 49.520 1.00 7.51 99 ALA A CA 1
ATOM 749 C C . ALA A 1 110 ? 11.826 -8.565 48.928 1.00 8.42 99 ALA A C 1
ATOM 750 O O . ALA A 1 110 ? 10.691 -8.142 48.679 1.00 7.75 99 ALA A O 1
ATOM 752 N N . GLU A 1 111 ? 12.204 -9.842 48.672 1.00 8.11 100 GLU A N 1
ATOM 753 C CA . GLU A 1 111 ? 11.230 -10.836 48.175 1.00 8.67 100 GLU A CA 1
ATOM 754 C C . GLU A 1 111 ? 10.049 -10.929 49.158 1.00 9.59 100 GLU A C 1
ATOM 755 O O . GLU A 1 111 ? 8.903 -10.816 48.740 1.00 11.96 100 GLU A O 1
ATOM 761 N N . THR A 1 112 ? 10.353 -11.065 50.445 1.00 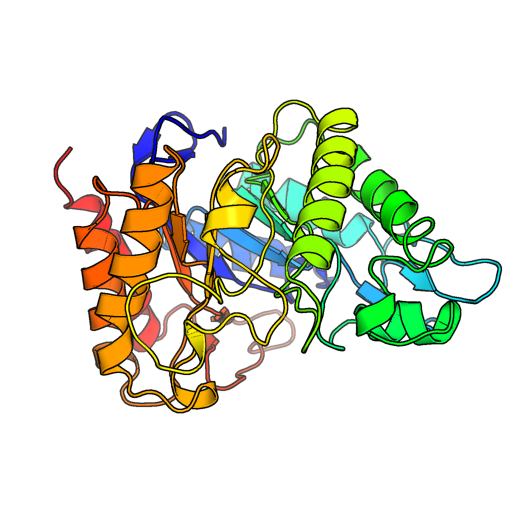8.65 101 THR A N 1
ATOM 762 C CA . THR A 1 112 ? 9.343 -11.200 51.510 1.00 8.53 101 THR A CA 1
ATOM 763 C C . THR A 1 112 ? 8.487 -9.966 51.637 1.00 13.72 101 THR A C 1
ATOM 764 O O . THR A 1 112 ? 7.275 -10.069 51.866 1.00 13.51 101 THR A O 1
ATOM 768 N N . ARG A 1 113 ? 9.105 -8.785 51.472 1.00 8.97 102 ARG A N 1
ATOM 769 C CA . ARG A 1 113 ? 8.405 -7.529 51.724 1.00 8.59 102 ARG A CA 1
ATOM 770 C C . ARG A 1 113 ? 7.770 -6.863 50.482 1.00 11.50 102 ARG A C 1
ATOM 771 O O . ARG A 1 113 ? 7.199 -5.768 50.594 1.00 13.35 102 ARG A O 1
ATOM 779 N N . GLY A 1 114 ? 7.870 -7.503 49.318 1.00 9.89 103 GLY A N 1
ATOM 780 C CA . GLY A 1 114 ? 7.237 -7.023 48.098 1.00 9.70 103 GLY A CA 1
ATOM 781 C C . GLY A 1 114 ? 7.906 -5.821 47.462 1.00 13.74 103 GLY A C 1
ATOM 782 O O . GLY A 1 114 ? 7.236 -5.033 46.802 1.00 17.66 103 GLY A O 1
ATOM 783 N N . ILE A 1 115 ? 9.226 -5.701 47.630 1.00 8.70 104 ILE A N 1
ATOM 784 C CA . ILE A 1 115 ? 9.981 -4.575 47.058 1.00 7.94 104 ILE A CA 1
ATOM 785 C C . ILE A 1 115 ? 10.776 -5.071 45.879 1.00 8.91 104 ILE A C 1
ATOM 786 O O . ILE A 1 115 ? 11.275 -6.190 45.945 1.00 8.44 104 ILE A O 1
ATOM 791 N N . LYS A 1 116 ? 10.787 -4.332 44.765 1.00 7.02 105 LYS A N 1
ATOM 792 C CA . LYS A 1 116 ? 11.553 -4.672 43.560 1.00 5.72 105 LYS A CA 1
ATOM 793 C C . LYS A 1 116 ? 12.802 -3.810 43.517 1.00 8.56 105 LYS A C 1
ATOM 794 O O . LYS A 1 116 ? 12.738 -2.579 43.666 1.00 8.36 105 LYS A O 1
ATOM 800 N N . LEU A 1 117 ? 13.942 -4.456 43.362 1.00 6.34 106 LEU A N 1
ATOM 801 C CA . LEU A 1 117 ? 15.229 -3.779 43.421 1.00 5.97 106 LEU A CA 1
ATOM 802 C C . LEU A 1 117 ? 15.828 -3.424 42.068 1.00 6.64 106 LEU A C 1
ATOM 803 O O . LEU A 1 117 ? 15.890 -4.263 41.173 1.00 6.76 106 LEU A O 1
ATOM 808 N N . ILE A 1 118 ? 16.367 -2.201 41.959 1.00 4.73 107 ILE A N 1
ATOM 809 C CA . ILE A 1 118 ? 17.206 -1.866 40.820 1.00 3.86 107 ILE A CA 1
ATOM 810 C C . ILE A 1 118 ? 18.608 -1.995 41.397 1.00 5.73 107 ILE A C 1
ATOM 811 O O . ILE A 1 118 ? 18.937 -1.313 42.376 1.00 6.22 107 ILE A O 1
ATOM 816 N N . ILE A 1 119 ? 19.446 -2.877 40.815 1.00 4.50 108 ILE A N 1
ATOM 817 C CA . ILE A 1 119 ? 20.792 -3.100 41.342 1.00 4.44 108 ILE A CA 1
ATOM 818 C C . ILE A 1 119 ? 21.824 -2.608 40.334 1.00 6.02 108 ILE A C 1
ATOM 819 O O . ILE A 1 119 ? 21.945 -3.176 39.233 1.00 5.44 108 ILE A O 1
ATOM 824 N N . ALA A 1 120 ? 22.522 -1.493 40.671 1.00 5.28 109 ALA A N 1
ATOM 825 C CA . ALA A 1 120 ? 23.565 -0.928 39.805 1.00 4.60 109 ALA A CA 1
ATOM 826 C C . ALA A 1 120 ? 24.855 -1.732 40.043 1.00 6.84 109 ALA A C 1
ATOM 827 O O . ALA A 1 120 ? 25.175 -2.095 41.182 1.00 5.48 109 ALA A O 1
ATOM 829 N N . LEU A 1 121 ? 25.622 -1.941 38.960 1.00 4.74 110 LEU A N 1
ATOM 830 C CA . LEU A 1 121 ? 26.750 -2.865 39.017 1.00 5.16 110 LEU A CA 1
ATOM 831 C C . LEU A 1 121 ? 28.159 -2.245 39.048 1.00 5.53 110 LEU A C 1
ATOM 832 O O . LEU A 1 121 ? 29.131 -2.964 39.325 1.00 5.63 110 LEU A O 1
ATOM 837 N N . VAL A 1 122 ? 28.273 -0.917 38.874 1.00 3.99 111 VAL A N 1
ATOM 838 C CA . VAL A 1 122 ? 29.513 -0.164 39.057 1.00 3.92 111 VAL A CA 1
ATOM 839 C C . VAL A 1 122 ? 29.104 1.295 39.230 1.00 5.64 111 VAL A C 1
ATOM 840 O O . VAL A 1 122 ? 28.053 1.712 38.739 1.00 5.86 111 VAL A O 1
ATOM 844 N N . ASN A 1 123 ? 29.973 2.092 39.868 1.00 4.12 112 ASN A N 1
ATOM 845 C CA . ASN A 1 123 ? 29.718 3.498 40.000 1.00 3.20 112 ASN A CA 1
ATOM 846 C C . ASN A 1 123 ? 30.583 4.255 39.003 1.00 5.51 112 ASN A C 1
ATOM 847 O O . ASN A 1 123 ? 31.781 3.987 38.888 1.00 5.38 112 ASN A O 1
ATOM 852 N N . TYR A 1 124 ? 30.014 5.290 38.376 1.00 3.27 113 TYR A N 1
ATOM 853 C CA . TYR A 1 124 ? 30.870 6.206 37.651 1.00 3.68 113 TYR A CA 1
ATOM 854 C C . TYR A 1 124 ? 31.659 7.034 38.689 1.00 5.41 113 TYR A C 1
ATOM 855 O O . TYR A 1 124 ? 32.827 7.359 38.461 1.00 6.23 113 TYR A O 1
ATOM 864 N N . TRP A 1 125 ? 30.995 7.414 39.811 1.00 4.71 114 TRP A N 1
ATOM 865 C CA . TRP A 1 125 ? 31.642 8.211 40.852 1.00 5.82 114 TRP A CA 1
ATOM 866 C C . TRP A 1 125 ? 32.565 7.349 41.710 1.00 5.88 114 TRP A C 1
ATOM 867 O O . TRP A 1 125 ? 32.535 6.129 41.600 1.00 5.98 114 TRP A O 1
ATOM 878 N N . ASP A 1 126 ? 33.370 7.975 42.544 1.00 5.80 115 ASP A N 1
ATOM 879 C CA . ASP A 1 126 ? 34.375 7.282 43.328 1.00 5.80 115 ASP A CA 1
ATOM 880 C C . ASP A 1 126 ? 33.808 6.583 44.532 1.00 6.88 115 ASP A C 1
ATOM 881 O O . ASP A 1 126 ? 34.530 5.789 45.155 1.00 7.49 115 ASP A O 1
ATOM 886 N N . ASP A 1 127 ? 32.549 6.876 44.914 1.00 6.26 116 ASP A N 1
ATOM 887 C CA . ASP A 1 127 ? 31.995 6.250 46.119 1.00 5.92 116 ASP A CA 1
ATOM 888 C C . ASP A 1 127 ? 31.902 4.767 45.950 1.00 8.37 116 ASP A C 1
ATOM 889 O O . ASP A 1 127 ? 31.357 4.288 44.941 1.00 6.23 116 ASP A O 1
ATOM 894 N N . PHE A 1 128 ? 32.422 4.044 46.940 1.00 5.61 117 PHE A N 1
ATOM 895 C CA . PHE A 1 128 ? 32.422 2.599 46.854 1.00 5.17 117 PHE A CA 1
ATOM 896 C C . PHE A 1 128 ? 33.249 2.126 45.664 1.00 7.54 117 PHE A C 1
ATOM 897 O O . PHE A 1 128 ? 32.959 1.100 45.072 1.00 6.74 117 PHE A O 1
ATOM 905 N N . GLY A 1 129 ? 34.357 2.841 45.436 1.00 5.85 118 GLY A N 1
ATOM 906 C CA . GLY A 1 129 ? 35.376 2.462 44.479 1.00 6.61 118 GLY A CA 1
ATOM 907 C C . GLY A 1 129 ? 35.200 3.079 43.131 1.00 7.01 118 GLY A C 1
ATOM 908 O O . GLY A 1 129 ? 36.023 3.889 42.706 1.00 7.46 118 GLY A O 1
ATOM 909 N N . GLY A 1 130 ? 34.141 2.670 42.447 1.00 5.80 119 GLY A N 1
ATOM 910 C CA . GLY A 1 130 ? 33.811 3.192 41.137 1.00 5.87 119 GLY A CA 1
ATOM 911 C C . GLY A 1 130 ? 34.782 2.827 40.044 1.00 6.24 119 GLY A C 1
ATOM 912 O O . GLY A 1 130 ? 35.711 2.028 40.243 1.00 7.43 119 GLY A O 1
ATOM 913 N N . MET A 1 131 ? 34.590 3.457 38.886 1.00 5.20 120 MET A N 1
ATOM 914 C CA . MET A 1 131 ? 35.505 3.262 37.770 1.00 5.61 120 MET A CA 1
ATOM 915 C C . MET A 1 131 ? 36.926 3.665 38.191 1.00 6.96 120 MET A C 1
ATOM 916 O O . MET A 1 131 ? 37.865 3.046 37.720 1.00 7.14 120 MET A O 1
ATOM 921 N N . LYS A 1 132 ? 37.091 4.622 39.132 1.00 5.76 121 LYS A N 1
ATOM 922 C CA . LYS A 1 132 ? 38.399 5.016 39.646 1.00 5.70 121 LYS A CA 1
ATOM 923 C C . LYS A 1 132 ? 39.135 3.795 40.216 1.00 8.12 121 LYS A C 1
ATOM 924 O O . LYS A 1 132 ? 40.330 3.613 39.956 1.00 7.18 121 LYS A O 1
ATOM 930 N N . ALA A 1 133 ? 38.439 2.950 40.981 1.00 5.13 122 ALA A N 1
ATOM 931 C CA . ALA A 1 133 ? 39.127 1.787 41.548 1.00 5.32 122 ALA A CA 1
ATOM 932 C C . ALA A 1 133 ? 39.591 0.834 40.441 1.00 7.90 122 ALA A C 1
ATOM 933 O O . ALA A 1 133 ? 40.673 0.258 40.558 1.00 7.49 122 ALA A O 1
ATOM 935 N N . TYR A 1 134 ? 38.834 0.739 39.345 1.00 6.46 123 TYR A N 1
ATOM 936 C CA . TYR A 1 134 ? 39.271 -0.084 38.221 1.00 5.67 123 TYR A CA 1
ATOM 937 C C . TYR A 1 134 ? 40.452 0.577 37.501 1.00 7.82 123 TYR A C 1
ATOM 938 O O . TYR A 1 134 ? 41.371 -0.114 37.102 1.00 8.35 123 TYR A O 1
ATOM 947 N N . VAL A 1 135 ? 40.442 1.911 37.349 1.00 6.36 124 VAL A N 1
ATOM 948 C CA . VAL A 1 135 ? 41.564 2.648 36.715 1.00 7.09 124 VAL A CA 1
ATOM 949 C C . VAL A 1 135 ? 42.829 2.475 37.566 1.00 9.85 124 VAL A C 1
ATOM 950 O O . VAL A 1 135 ? 43.931 2.286 37.023 1.00 8.35 124 VAL A O 1
ATOM 954 N N . ASN A 1 136 ? 42.693 2.508 38.893 1.00 8.42 125 ASN A N 1
ATOM 955 C CA . ASN A 1 136 ? 43.866 2.313 39.739 1.00 7.58 125 ASN A CA 1
ATOM 956 C C . ASN A 1 136 ? 44.508 0.954 39.529 1.00 11.29 125 ASN A C 1
ATOM 957 O O . ASN A 1 136 ? 45.746 0.846 39.573 1.00 13.11 125 ASN A O 1
ATOM 962 N N . ALA A 1 137 ? 43.679 -0.072 39.293 1.00 7.79 126 ALA A N 1
ATOM 963 C CA . ALA A 1 137 ? 44.172 -1.424 39.082 1.00 7.56 126 ALA A CA 1
ATOM 964 C C . ALA A 1 137 ? 44.676 -1.679 37.681 1.00 10.15 126 ALA A C 1
ATOM 965 O O . ALA A 1 137 ? 45.668 -2.409 37.490 1.00 11.46 126 ALA A O 1
ATOM 967 N N . PHE A 1 138 ? 43.954 -1.163 36.677 1.00 8.35 127 PHE A N 1
ATOM 968 C CA . PHE A 1 138 ? 44.120 -1.509 35.278 1.00 6.61 127 PHE A CA 1
ATOM 969 C C . PHE A 1 138 ? 44.633 -0.409 34.381 1.00 9.33 127 PHE A C 1
ATOM 970 O O . PHE A 1 138 ? 44.756 -0.658 33.175 1.00 9.88 127 PHE A O 1
ATOM 978 N N . GLY A 1 139 ? 44.966 0.754 34.937 1.00 8.32 128 GLY A N 1
ATOM 979 C CA . GLY A 1 139 ? 45.540 1.842 34.168 1.00 8.45 128 GLY A CA 1
ATOM 980 C C . GLY A 1 139 ? 44.527 2.607 33.358 1.00 12.72 128 GLY A C 1
ATOM 981 O O . GLY A 1 139 ? 43.315 2.358 33.439 1.00 11.78 128 GLY A O 1
ATOM 982 N N . GLY A 1 140 ? 45.034 3.563 32.584 1.00 12.85 129 GLY A N 1
ATOM 983 C CA . GLY A 1 140 ? 44.188 4.392 31.741 1.00 12.58 129 GLY A CA 1
ATOM 984 C C . GLY A 1 140 ? 43.569 5.519 32.517 1.00 14.74 129 GLY A C 1
ATOM 985 O O . GLY A 1 140 ? 44.089 5.947 33.549 1.00 16.21 129 GLY A O 1
ATOM 986 N N . THR A 1 141 ? 42.456 6.013 31.998 1.00 11.95 130 THR A N 1
ATOM 987 C CA . THR A 1 141 ? 41.701 7.103 32.579 1.00 11.10 130 THR A CA 1
ATOM 988 C C . THR A 1 141 ? 40.266 6.675 32.739 1.00 11.55 130 THR A C 1
ATOM 989 O O . THR A 1 141 ? 39.856 5.605 32.262 1.00 10.04 130 THR A O 1
ATOM 993 N N . LYS A 1 142 ? 39.477 7.491 33.438 1.00 11.51 131 LYS A N 1
ATOM 994 C CA . LYS A 1 142 ? 38.063 7.201 33.554 1.00 11.63 131 LYS A CA 1
ATOM 995 C C . LYS A 1 142 ? 37.412 7.136 32.167 1.00 11.06 131 LYS A C 1
ATOM 996 O O . LYS A 1 142 ? 36.539 6.312 31.935 1.00 10.20 131 LYS A O 1
ATOM 1002 N N . GLU A 1 143 ? 37.858 7.965 31.212 1.00 9.90 132 GLU A N 1
ATOM 1003 C CA . GLU A 1 143 ? 37.236 7.956 29.886 1.00 9.82 132 GLU A CA 1
ATOM 1004 C C . GLU A 1 143 ? 37.602 6.705 29.111 1.00 11.31 132 GLU A C 1
ATOM 1005 O O . GLU A 1 143 ? 36.780 6.223 28.343 1.00 11.72 132 GLU A O 1
ATOM 1011 N N . SER A 1 144 ? 38.811 6.148 29.355 1.00 7.80 133 SER A N 1
ATOM 1012 C CA . SER A 1 144 ? 39.202 4.929 28.663 1.00 7.48 133 SER A CA 1
ATOM 1013 C C . SER A 1 144 ? 38.707 3.696 29.364 1.00 8.33 133 SER A C 1
ATOM 1014 O O . SER A 1 144 ? 38.868 2.612 28.819 1.00 8.66 133 SER A O 1
ATOM 1017 N N . TRP A 1 145 ? 38.069 3.837 30.549 1.00 6.96 134 TRP A N 1
ATOM 1018 C CA . TRP A 1 145 ? 37.578 2.658 31.242 1.00 6.21 134 TRP A CA 1
ATOM 1019 C C . TRP A 1 145 ? 36.678 1.746 30.369 1.00 7.76 134 TRP A C 1
ATOM 1020 O O . TRP A 1 145 ? 36.799 0.503 30.415 1.00 6.59 134 TRP A O 1
ATOM 1031 N N . TYR A 1 146 ? 35.829 2.371 29.524 1.00 5.76 135 TYR A N 1
ATOM 1032 C CA . TYR A 1 146 ? 34.897 1.638 28.698 1.00 5.60 135 TYR A CA 1
ATOM 1033 C C . TYR A 1 146 ? 35.551 0.731 27.662 1.00 8.01 135 TYR A C 1
ATOM 1034 O O . TYR A 1 146 ? 34.960 -0.285 27.256 1.00 8.21 135 TYR A O 1
ATOM 1043 N N . THR A 1 147 ? 36.788 1.067 27.254 1.00 6.93 136 THR A N 1
ATOM 1044 C CA . THR A 1 147 ? 37.539 0.325 26.231 1.00 7.48 136 THR A CA 1
ATOM 1045 C C . THR A 1 147 ? 38.822 -0.279 26.822 1.00 10.06 136 THR A C 1
ATOM 1046 O O . THR A 1 147 ? 39.686 -0.755 26.078 1.00 10.43 136 THR A O 1
ATOM 1050 N N . ASN A 1 148 ? 38.938 -0.317 28.151 1.00 6.44 137 ASN A N 1
ATOM 1051 C CA . ASN A 1 148 ? 40.098 -0.866 28.825 1.00 6.60 137 ASN A CA 1
ATOM 1052 C C . ASN A 1 148 ? 39.785 -2.362 28.962 1.00 7.47 137 ASN A C 1
ATOM 1053 O O . ASN A 1 148 ? 38.902 -2.757 29.737 1.00 6.67 137 ASN A O 1
ATOM 1058 N N . ALA A 1 149 ? 40.530 -3.202 28.241 1.00 6.83 138 ALA A N 1
ATOM 1059 C CA . ALA A 1 149 ? 40.190 -4.614 28.203 1.00 7.16 138 ALA A CA 1
ATOM 1060 C C . ALA A 1 149 ? 40.260 -5.305 29.557 1.00 6.42 138 ALA A C 1
ATOM 1061 O O . ALA A 1 149 ? 39.362 -6.070 29.903 1.00 8.28 138 ALA A O 1
ATOM 1063 N N . ARG A 1 150 ? 41.313 -5.040 30.334 1.00 5.76 139 ARG A N 1
ATOM 1064 C CA . ARG A 1 150 ? 41.416 -5.680 31.634 1.00 6.18 139 ARG A CA 1
ATOM 1065 C C . ARG A 1 150 ? 40.348 -5.212 32.590 1.00 6.84 139 ARG A C 1
ATOM 1066 O O . ARG A 1 150 ? 39.831 -6.032 33.342 1.00 7.52 139 ARG A O 1
ATOM 1074 N N . ALA A 1 151 ? 39.987 -3.913 32.538 1.00 5.31 140 ALA A N 1
ATOM 1075 C CA . ALA A 1 151 ? 38.932 -3.408 33.415 1.00 6.55 140 ALA A CA 1
ATOM 1076 C C . ALA A 1 151 ? 37.582 -3.979 33.003 1.00 6.88 140 ALA A C 1
ATOM 1077 O O . ALA A 1 151 ? 36.838 -4.433 33.863 1.00 5.82 140 ALA A O 1
ATOM 1079 N N . GLN A 1 152 ? 37.300 -4.058 31.687 1.00 5.92 141 GLN A N 1
ATOM 1080 C CA . GLN A 1 152 ? 36.023 -4.599 31.228 1.00 4.94 141 GLN A CA 1
ATOM 1081 C C . GLN A 1 152 ? 35.910 -6.105 31.501 1.00 6.55 141 GLN A C 1
ATOM 1082 O O . GLN A 1 152 ? 34.819 -6.612 31.824 1.00 8.38 141 GLN A O 1
ATOM 1088 N N . GLU A 1 153 ? 37.059 -6.824 31.408 1.00 6.28 142 GLU A N 1
ATOM 1089 C CA A GLU A 1 153 ? 37.105 -8.251 31.695 0.50 6.13 142 GLU A CA 1
ATOM 1090 C CA B GLU A 1 153 ? 37.074 -8.243 31.692 0.50 5.87 142 GLU A CA 1
ATOM 1091 C C . GLU A 1 153 ? 36.703 -8.484 33.164 1.00 7.24 142 GLU A C 1
ATOM 1092 O O . GLU A 1 153 ? 35.879 -9.352 33.464 1.00 7.33 142 GLU A O 1
ATOM 1103 N N . GLN A 1 154 ? 37.284 -7.697 34.092 1.00 5.11 143 GLN A N 1
ATOM 1104 C CA . GLN A 1 154 ? 36.964 -7.875 35.497 1.00 4.60 143 GLN A CA 1
ATOM 1105 C C . GLN A 1 154 ? 35.529 -7.402 35.810 1.00 5.78 143 GLN A C 1
ATOM 1106 O O . GLN A 1 154 ? 34.820 -8.055 36.569 1.00 5.84 143 GLN A O 1
ATOM 1112 N N . TYR A 1 155 ? 35.109 -6.292 35.190 1.00 4.92 144 TYR A N 1
ATOM 1113 C CA . TYR A 1 155 ? 33.733 -5.799 35.383 1.00 4.71 144 TYR A CA 1
ATOM 1114 C C . TYR A 1 155 ? 32.720 -6.882 34.943 1.00 7.08 144 TYR A C 1
ATOM 1115 O O . TYR A 1 155 ? 31.762 -7.139 35.661 1.00 5.88 144 TYR A O 1
ATOM 1124 N N . LYS A 1 156 ? 32.942 -7.536 33.785 1.00 5.62 145 LYS A N 1
ATOM 1125 C CA . LYS A 1 156 ? 32.056 -8.650 33.356 1.00 5.49 145 LYS A CA 1
ATOM 1126 C C . LYS A 1 156 ? 32.117 -9.824 34.290 1.00 8.13 145 LYS A C 1
ATOM 1127 O O . LYS A 1 156 ? 31.091 -10.469 34.527 1.00 7.11 145 LYS A O 1
ATOM 1133 N N . ARG A 1 157 ? 33.311 -10.117 34.880 1.00 6.44 146 ARG A N 1
ATOM 1134 C CA . ARG A 1 157 ? 33.364 -11.207 35.848 1.00 7.30 146 ARG A CA 1
ATOM 1135 C C . ARG A 1 157 ? 32.515 -10.821 37.054 1.00 8.09 146 ARG A C 1
ATOM 1136 O O . ARG A 1 157 ? 31.843 -11.674 37.651 1.00 8.11 146 ARG A O 1
ATOM 1144 N N . TYR A 1 158 ? 32.556 -9.518 37.418 1.00 6.18 147 TYR A N 1
ATOM 1145 C CA . TYR A 1 158 ? 31.789 -9.097 38.580 1.00 5.75 147 TYR A CA 1
ATOM 1146 C C . TYR A 1 158 ? 30.287 -9.172 38.269 1.00 7.50 147 TYR A C 1
ATOM 1147 O O . TYR A 1 158 ? 29.514 -9.670 39.091 1.00 7.21 147 TYR A O 1
ATOM 1156 N N . ILE A 1 159 ? 29.879 -8.706 37.074 1.00 6.60 148 ILE A N 1
ATOM 1157 C CA . ILE A 1 159 ? 28.473 -8.829 36.672 1.00 6.46 148 ILE A CA 1
ATOM 1158 C C . ILE A 1 159 ? 28.034 -10.287 36.787 1.00 8.28 148 ILE A C 1
ATOM 1159 O O . ILE A 1 159 ? 26.974 -10.552 37.342 1.00 7.97 148 ILE A O 1
ATOM 1164 N N . GLN A 1 160 ? 28.832 -11.241 36.252 1.00 6.73 149 GLN A N 1
ATOM 1165 C CA . GLN A 1 160 ? 28.432 -12.640 36.305 1.00 6.44 149 GLN A CA 1
ATOM 1166 C C . GLN A 1 160 ? 28.263 -13.085 37.762 1.00 7.10 149 GLN A C 1
ATOM 1167 O O . GLN A 1 160 ? 27.317 -13.809 38.066 1.00 8.75 149 GLN A O 1
ATOM 1173 N N . ALA A 1 161 ? 29.184 -12.669 38.659 1.00 6.57 150 ALA A N 1
ATOM 1174 C CA . ALA A 1 161 ? 29.123 -13.068 40.058 1.00 7.06 150 ALA A CA 1
ATOM 1175 C C . ALA A 1 161 ? 27.862 -12.579 40.765 1.00 8.38 150 ALA A C 1
ATOM 1176 O O . ALA A 1 161 ? 27.341 -13.261 41.656 1.00 9.02 150 ALA A O 1
ATOM 1178 N N . VAL A 1 162 ? 27.384 -11.387 40.400 1.00 6.53 151 VAL A N 1
ATOM 1179 C CA . VAL A 1 162 ? 26.150 -10.845 40.996 1.00 7.23 151 VAL A CA 1
ATOM 1180 C C . VAL A 1 162 ? 24.885 -11.405 40.347 1.00 9.91 151 VAL A C 1
ATOM 1181 O O . VAL A 1 162 ? 24.043 -11.997 41.028 1.00 8.16 151 VAL A O 1
ATOM 1185 N N . VAL A 1 163 ? 24.774 -11.269 39.028 1.00 7.57 152 VAL A N 1
ATOM 1186 C CA . VAL A 1 163 ? 23.576 -11.682 38.304 1.00 7.21 152 VAL A CA 1
ATOM 1187 C C . VAL A 1 163 ? 23.256 -13.154 38.519 1.00 10.09 152 VAL A C 1
ATOM 1188 O O . VAL A 1 163 ? 22.088 -13.507 38.739 1.00 9.66 152 VAL A O 1
ATOM 1192 N N . SER A 1 164 ? 24.277 -14.002 38.472 1.00 7.94 153 SER A N 1
ATOM 1193 C CA . SER A 1 164 ? 24.042 -15.434 38.659 1.00 8.84 153 SER A CA 1
ATOM 1194 C C . SER A 1 164 ? 23.382 -15.800 40.001 1.00 12.76 153 SER A C 1
ATOM 1195 O O . SER A 1 164 ? 22.757 -16.857 40.104 1.00 14.16 153 SER A O 1
ATOM 1198 N N . ARG A 1 165 ? 23.501 -14.955 41.015 1.00 8.14 154 ARG A N 1
ATOM 1199 C CA . ARG A 1 165 ? 22.920 -15.213 42.325 1.00 7.94 154 ARG A CA 1
ATOM 1200 C C . ARG A 1 165 ? 21.415 -14.973 42.340 1.00 11.51 154 ARG A C 1
ATOM 1201 O O . ARG A 1 165 ? 20.719 -15.597 43.151 1.00 11.68 154 ARG A O 1
ATOM 1209 N N . TYR A 1 166 ? 20.907 -14.047 41.511 1.00 10.44 155 TYR A N 1
ATOM 1210 C CA . TYR A 1 166 ? 19.498 -13.641 41.632 1.00 8.33 155 TYR A CA 1
ATOM 1211 C C . TYR A 1 166 ? 18.667 -13.804 40.398 1.00 9.90 155 TYR A C 1
ATOM 1212 O O . TYR A 1 166 ? 17.556 -13.252 40.336 1.00 8.99 155 TYR A O 1
ATOM 1221 N N . VAL A 1 167 ? 19.158 -14.570 39.416 1.00 10.72 156 VAL A N 1
ATOM 1222 C CA A VAL A 1 167 ? 18.433 -14.811 38.160 0.50 11.14 156 VAL A CA 1
ATOM 1223 C CA B VAL A 1 167 ? 18.436 -14.740 38.170 0.50 9.31 156 VAL A CA 1
ATOM 1224 C C . VAL A 1 167 ? 17.002 -15.256 38.438 1.00 12.80 156 VAL A C 1
ATOM 1225 O O . VAL A 1 167 ? 16.077 -14.861 37.731 1.00 14.03 156 VAL A O 1
ATOM 1232 N N . ASN A 1 168 ? 16.811 -16.114 39.455 1.00 12.12 157 ASN A N 1
ATOM 1233 C CA . ASN A 1 168 ? 15.463 -16.622 39.715 1.00 12.57 157 ASN A CA 1
ATOM 1234 C C . ASN A 1 168 ? 14.695 -15.861 40.797 1.00 14.42 157 ASN A C 1
ATOM 1235 O O . ASN A 1 168 ? 13.654 -16.324 41.261 1.00 14.41 157 ASN A O 1
ATOM 1240 N N . SER A 1 169 ? 15.162 -14.664 41.169 1.00 8.94 158 SER A N 1
ATOM 1241 C CA . SER A 1 169 ? 14.468 -13.917 42.196 1.00 7.71 158 SER A CA 1
ATOM 1242 C C . SER A 1 169 ? 13.386 -13.060 41.591 1.00 10.89 158 SER A C 1
ATOM 1243 O O . SER A 1 169 ? 13.673 -12.254 40.699 1.00 10.40 158 SER A O 1
ATOM 1246 N N . PRO A 1 170 ? 12.199 -13.032 42.225 1.00 9.87 159 PRO A N 1
ATOM 1247 C CA . PRO A 1 170 ? 11.139 -12.136 41.749 1.00 9.61 159 PRO A CA 1
ATOM 1248 C C . PRO A 1 170 ? 11.314 -10.737 42.346 1.00 13.68 159 PRO A C 1
ATOM 1249 O O . PRO A 1 170 ? 10.510 -9.849 42.061 1.00 13.50 159 PRO A O 1
ATOM 1253 N N . ALA A 1 171 ? 12.373 -10.518 43.132 1.00 9.06 160 ALA A N 1
ATOM 1254 C CA . ALA A 1 171 ? 12.597 -9.195 43.721 1.00 7.87 160 ALA A CA 1
ATOM 1255 C C . ALA A 1 171 ? 13.512 -8.282 42.889 1.00 10.64 160 ALA A C 1
ATOM 1256 O O . ALA A 1 171 ? 13.869 -7.201 43.361 1.00 10.22 160 ALA A O 1
ATOM 1258 N N . ILE A 1 172 ? 13.955 -8.726 41.707 1.00 8.47 161 ILE A N 1
ATOM 1259 C CA . ILE A 1 172 ? 14.786 -7.852 40.871 1.00 7.10 161 ILE A CA 1
ATOM 1260 C C . ILE A 1 172 ? 13.891 -7.047 39.945 1.00 9.54 161 ILE A C 1
ATOM 1261 O O . ILE A 1 172 ? 13.156 -7.625 39.130 1.00 10.24 161 ILE A O 1
ATOM 1266 N N . PHE A 1 173 ? 13.871 -5.720 40.096 1.00 7.23 162 PHE A N 1
ATOM 1267 C CA . PHE A 1 173 ? 13.164 -4.908 39.153 1.00 4.84 162 PHE A CA 1
ATOM 1268 C C . PHE A 1 173 ? 14.025 -4.844 37.875 1.00 7.59 162 PHE A C 1
ATOM 1269 O O . PHE A 1 173 ? 13.525 -5.076 36.767 1.00 7.53 162 PHE A O 1
ATOM 1277 N N . ALA A 1 174 ? 15.298 -4.446 38.022 1.00 5.96 163 ALA A N 1
ATOM 1278 C CA . ALA A 1 174 ? 16.167 -4.365 36.847 1.00 5.69 163 ALA A CA 1
ATOM 1279 C C . ALA A 1 174 ? 17.606 -4.441 37.266 1.00 6.42 163 ALA A C 1
ATOM 1280 O O . ALA A 1 174 ? 17.993 -4.013 38.354 1.00 6.49 163 ALA A O 1
ATOM 1282 N N . TRP A 1 175 ? 18.426 -4.977 36.361 1.00 5.60 164 TRP A N 1
ATOM 1283 C CA . TRP A 1 175 ? 19.874 -4.882 36.443 1.00 5.18 164 TRP A CA 1
ATOM 1284 C C . TRP A 1 175 ? 20.228 -3.525 35.865 1.00 6.06 164 TRP A C 1
ATOM 1285 O O . TRP A 1 175 ? 19.737 -3.177 34.775 1.00 6.92 164 TRP A O 1
ATOM 1296 N N . GLU A 1 176 ? 21.137 -2.800 36.507 1.00 4.24 165 GLU A N 1
ATOM 1297 C CA . GLU A 1 176 ? 21.555 -1.506 35.989 1.00 4.87 165 GLU A CA 1
ATOM 1298 C C . GLU A 1 176 ? 23.048 -1.497 35.735 1.00 6.76 165 GLU A C 1
ATOM 1299 O O . GLU A 1 176 ? 23.840 -1.846 36.621 1.00 5.75 165 GLU A O 1
ATOM 1305 N N . LEU A 1 177 ? 23.441 -1.137 34.526 1.00 5.28 166 LEU A N 1
ATOM 1306 C CA . LEU A 1 177 ? 24.870 -1.194 34.159 1.00 5.34 166 LEU A CA 1
ATOM 1307 C C . LEU A 1 177 ? 25.760 -0.387 35.058 1.00 4.99 166 LEU A C 1
ATOM 1308 O O . LEU A 1 177 ? 26.827 -0.869 35.474 1.00 5.04 166 LEU A O 1
ATOM 1313 N N . ALA A 1 178 ? 25.378 0.868 35.332 1.00 3.68 167 ALA A N 1
ATOM 1314 C CA . ALA A 1 178 ? 26.239 1.693 36.135 1.00 3.82 167 ALA A CA 1
ATOM 1315 C C . ALA A 1 178 ? 25.429 2.791 36.755 1.00 5.27 167 ALA A C 1
ATOM 1316 O O . ALA A 1 178 ? 24.354 3.110 36.268 1.00 6.93 167 ALA A O 1
ATOM 1318 N N . ASN A 1 179 ? 25.966 3.398 37.814 1.00 5.59 168 ASN A N 1
ATOM 1319 C CA . ASN A 1 179 ? 25.343 4.589 38.350 1.00 3.30 168 ASN A CA 1
ATOM 1320 C C . ASN A 1 179 ? 25.963 5.790 37.640 1.00 5.27 168 ASN A C 1
ATOM 1321 O O . ASN A 1 179 ? 27.162 6.072 37.775 1.00 5.02 168 ASN A O 1
ATOM 1326 N N . GLU A 1 180 ? 25.116 6.510 36.911 1.00 4.91 169 GLU A N 1
ATOM 1327 C CA . GLU A 1 180 ? 25.478 7.778 36.267 1.00 3.90 169 GLU A CA 1
ATOM 1328 C C . GLU A 1 180 ? 26.707 7.686 35.356 1.00 5.94 169 GLU A C 1
ATOM 1329 O O . GLU A 1 180 ? 27.585 8.529 35.442 1.00 5.18 169 GLU A O 1
ATOM 1335 N N . PRO A 1 181 ? 26.830 6.670 34.480 1.00 4.87 170 PRO A N 1
ATOM 1336 C CA . PRO A 1 181 ? 27.997 6.629 33.594 1.00 4.15 170 PRO A CA 1
ATOM 1337 C C . PRO A 1 181 ? 28.090 7.894 32.711 1.00 5.89 170 PRO A C 1
ATOM 1338 O O . PRO A 1 181 ? 27.095 8.356 32.141 1.00 6.34 170 PRO A O 1
ATOM 1342 N N . ARG A 1 182 ? 29.307 8.425 32.593 1.00 5.26 171 ARG A N 1
ATOM 1343 C CA . ARG A 1 182 ? 29.606 9.542 31.719 1.00 5.99 171 ARG A CA 1
ATOM 1344 C C . ARG A 1 182 ? 30.911 9.217 31.028 1.00 7.21 171 ARG A C 1
ATOM 1345 O O . ARG A 1 182 ? 31.649 8.322 31.451 1.00 7.06 171 ARG A O 1
ATOM 1353 N N . CYS A 1 183 ? 31.179 9.897 29.916 1.00 6.83 172 CYS A N 1
ATOM 1354 C CA . CYS A 1 183 ? 32.449 9.789 29.237 1.00 7.34 172 CYS A CA 1
ATOM 1355 C C . CYS A 1 183 ? 32.676 11.227 28.770 1.00 8.19 172 CYS A C 1
ATOM 1356 O O . CYS A 1 183 ? 32.278 11.586 27.677 1.00 8.11 172 CYS A O 1
ATOM 1359 N N . LYS A 1 184 ? 33.247 12.045 29.634 1.00 6.74 173 LYS A N 1
ATOM 1360 C CA . LYS A 1 184 ? 33.345 13.472 29.404 1.00 8.11 173 LYS A CA 1
ATOM 1361 C C . LYS A 1 184 ? 34.160 13.785 28.185 1.00 11.78 173 LYS A C 1
ATOM 1362 O O . LYS A 1 184 ? 35.347 13.442 28.110 1.00 11.44 173 LYS A O 1
ATOM 1368 N N . GLY A 1 185 ? 33.496 14.424 27.233 1.00 9.42 174 GLY A N 1
ATOM 1369 C CA . GLY A 1 185 ? 34.144 14.811 25.979 1.00 10.73 174 GLY A CA 1
ATOM 1370 C C . GLY A 1 185 ? 34.287 13.699 24.970 1.00 13.82 174 GLY A C 1
ATOM 1371 O O . GLY A 1 185 ? 34.892 13.877 23.902 1.00 14.13 174 GLY A O 1
ATOM 1372 N N . CYS A 1 186 ? 33.771 12.519 25.292 1.00 10.00 175 CYS A N 1
ATOM 1373 C CA . CYS A 1 186 ? 33.894 11.380 24.399 1.00 9.67 175 CYS A CA 1
ATOM 1374 C C . CYS A 1 186 ? 32.831 11.449 23.329 1.00 11.66 175 CYS A C 1
ATOM 1375 O O . CYS A 1 186 ? 31.717 11.934 23.567 1.00 10.79 175 CYS A O 1
ATOM 1378 N N . ASN A 1 187 ? 33.105 10.785 22.210 1.00 8.97 176 ASN A N 1
ATOM 1379 C CA . ASN A 1 187 ? 32.077 10.571 21.216 1.00 7.68 176 ASN A CA 1
ATOM 1380 C C . ASN A 1 187 ? 30.954 9.771 21.935 1.00 9.56 176 ASN A C 1
ATOM 1381 O O . ASN A 1 187 ? 31.281 8.851 22.708 1.00 8.69 176 ASN A O 1
ATOM 1386 N N . THR A 1 188 ? 29.676 10.117 21.688 1.00 7.82 177 THR A N 1
ATOM 1387 C CA . THR A 1 188 ? 28.578 9.415 22.357 1.00 6.31 177 THR A CA 1
ATOM 1388 C C . THR A 1 188 ? 28.504 7.943 21.955 1.00 9.31 177 THR A C 1
ATOM 1389 O O . THR A 1 188 ? 27.847 7.163 22.642 1.00 8.97 177 THR A O 1
ATOM 1393 N N . ASN A 1 189 ? 29.227 7.521 20.878 1.00 7.19 178 ASN A N 1
ATOM 1394 C CA . ASN A 1 189 ? 29.245 6.104 20.532 1.00 6.71 178 ASN A CA 1
ATOM 1395 C C . ASN A 1 189 ? 29.987 5.267 21.557 1.00 6.68 178 ASN A C 1
ATOM 1396 O O . ASN A 1 189 ? 29.790 4.054 21.568 1.00 7.31 178 ASN A O 1
ATOM 1401 N N . VAL A 1 190 ? 30.891 5.871 22.383 1.00 7.18 179 VAL A N 1
ATOM 1402 C CA . VAL A 1 190 ? 31.642 5.061 23.355 1.00 7.17 179 VAL A CA 1
ATOM 1403 C C . VAL A 1 190 ? 30.667 4.406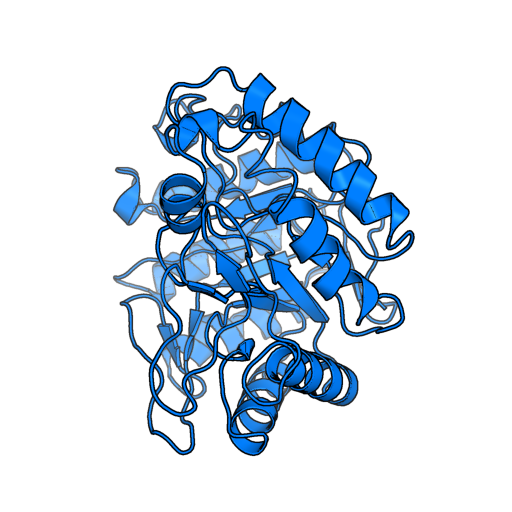 24.326 1.00 8.53 179 VAL A C 1
ATOM 1404 O O . VAL A 1 190 ? 30.657 3.200 24.456 1.00 7.41 179 VAL A O 1
ATOM 1408 N N . ILE A 1 191 ? 29.849 5.215 25.000 1.00 7.83 180 ILE A N 1
ATOM 1409 C CA . ILE A 1 191 ? 28.885 4.612 25.933 1.00 6.22 180 ILE A CA 1
ATOM 1410 C C . ILE A 1 191 ? 27.827 3.825 25.166 1.00 7.98 180 ILE A C 1
ATOM 1411 O O . ILE A 1 191 ? 27.392 2.796 25.655 1.00 7.96 180 ILE A O 1
ATOM 1416 N N . PHE A 1 192 ? 27.404 4.283 23.963 1.00 6.52 181 PHE A N 1
ATOM 1417 C CA . PHE A 1 192 ? 26.439 3.487 23.222 1.00 6.01 181 PHE A CA 1
ATOM 1418 C C . PHE A 1 192 ? 26.944 2.071 22.942 1.00 7.84 181 PHE A C 1
ATOM 1419 O O . PHE A 1 192 ? 26.217 1.100 23.121 1.00 7.40 181 PHE A O 1
ATOM 1427 N N . ASN A 1 193 ? 28.188 1.948 22.430 1.00 6.42 182 ASN A N 1
ATOM 1428 C CA . ASN A 1 193 ? 28.721 0.621 22.104 1.00 7.34 182 ASN A CA 1
ATOM 1429 C C . ASN A 1 193 ? 28.957 -0.194 23.322 1.00 6.96 182 ASN A C 1
ATOM 1430 O O . ASN A 1 193 ? 28.697 -1.405 23.335 1.00 7.49 182 ASN A O 1
ATOM 1435 N N . TRP A 1 194 ? 29.440 0.464 24.395 1.00 6.47 183 TRP A N 1
ATOM 1436 C CA . TRP A 1 194 ? 29.698 -0.236 25.637 1.00 5.80 183 TRP A CA 1
ATOM 1437 C C . TRP A 1 194 ? 28.379 -0.780 26.247 1.00 6.38 183 TRP A C 1
ATOM 1438 O O . TRP A 1 194 ? 28.282 -1.951 26.631 1.00 7.56 183 TRP A O 1
ATOM 1449 N N . ALA A 1 195 ? 27.359 0.082 26.275 1.00 5.64 184 ALA A N 1
ATOM 1450 C CA . ALA A 1 195 ? 26.086 -0.314 26.842 1.00 6.05 184 ALA A CA 1
ATOM 1451 C C . ALA A 1 195 ? 25.427 -1.414 26.005 1.00 7.18 184 ALA A C 1
ATOM 1452 O O . ALA A 1 195 ? 24.722 -2.279 26.535 1.00 7.26 184 ALA A O 1
ATOM 1454 N N . THR A 1 196 ? 25.636 -1.376 24.670 1.00 6.61 185 THR A N 1
ATOM 1455 C CA . THR A 1 196 ? 25.087 -2.438 23.833 1.00 6.14 185 THR A CA 1
ATOM 1456 C C . THR A 1 196 ? 25.755 -3.742 24.178 1.00 8.25 185 THR A C 1
ATOM 1457 O O . THR A 1 196 ? 25.076 -4.737 24.436 1.00 7.52 185 THR A O 1
ATOM 1461 N N . GLN A 1 197 ? 27.096 -3.746 24.264 1.00 7.00 186 GLN A N 1
ATOM 1462 C CA . GLN A 1 197 ? 27.733 -5.040 24.536 1.00 6.68 186 GLN A CA 1
ATOM 1463 C C . GLN A 1 197 ? 27.486 -5.563 25.962 1.00 7.85 186 GLN A C 1
ATOM 1464 O O . GLN A 1 197 ? 27.314 -6.771 26.146 1.00 7.21 186 GLN A O 1
ATOM 1470 N N . ILE A 1 198 ? 27.449 -4.664 26.965 1.00 6.84 187 ILE A N 1
ATOM 1471 C CA . ILE A 1 198 ? 27.201 -5.111 28.335 1.00 5.30 187 ILE A CA 1
ATOM 1472 C C . ILE A 1 198 ? 25.745 -5.521 28.534 1.00 6.45 187 ILE A C 1
ATOM 1473 O O . ILE A 1 198 ? 25.505 -6.525 29.212 1.00 6.29 187 ILE A O 1
ATOM 1478 N N . SER A 1 199 ? 24.783 -4.751 27.938 1.00 5.45 188 SER A N 1
ATOM 1479 C CA . SER A 1 199 ? 23.390 -5.234 28.091 1.00 6.02 188 SER A CA 1
ATOM 1480 C C . SER A 1 199 ? 23.161 -6.580 27.383 1.00 8.44 188 SER A C 1
ATOM 1481 O O . SER A 1 199 ? 22.433 -7.410 27.914 1.00 7.14 188 SER A O 1
ATOM 1484 N N . ASP A 1 200 ? 23.875 -6.819 26.269 1.00 7.65 189 ASP A N 1
ATOM 1485 C CA . ASP A 1 200 ? 23.746 -8.117 25.596 1.00 6.64 189 ASP A CA 1
ATOM 1486 C C . ASP A 1 200 ? 24.366 -9.190 26.480 1.00 8.15 189 ASP A C 1
ATOM 1487 O O . ASP A 1 200 ? 23.831 -10.297 26.574 1.00 8.24 189 ASP A O 1
ATOM 1492 N N . TYR A 1 201 ? 25.458 -8.858 27.200 1.00 6.52 190 TYR A N 1
ATOM 1493 C CA . TYR A 1 201 ? 26.062 -9.817 28.112 1.00 6.39 190 TYR A CA 1
ATOM 1494 C C . TYR A 1 201 ? 25.130 -10.162 29.273 1.00 7.49 190 TYR A C 1
ATOM 1495 O O . TYR A 1 201 ? 24.911 -11.333 29.574 1.00 8.56 190 TYR A O 1
ATOM 1504 N N . ILE A 1 202 ? 24.548 -9.120 29.909 1.00 6.45 191 ILE A N 1
ATOM 1505 C CA . ILE A 1 202 ? 23.636 -9.381 31.030 1.00 6.01 191 ILE A CA 1
ATOM 1506 C C . ILE A 1 202 ? 22.436 -10.232 30.544 1.00 6.99 191 ILE A C 1
ATOM 1507 O O . ILE A 1 202 ? 22.016 -11.173 31.231 1.00 8.35 191 ILE A O 1
ATOM 1512 N N . ARG A 1 203 ? 21.918 -9.899 29.355 1.00 6.67 192 ARG A N 1
ATOM 1513 C CA . ARG A 1 203 ? 20.785 -10.652 28.802 1.00 7.51 192 ARG A CA 1
ATOM 1514 C C . ARG A 1 203 ? 21.147 -12.141 28.628 1.00 10.31 192 ARG A C 1
ATOM 1515 O O . ARG A 1 203 ? 20.286 -13.014 28.833 1.00 8.65 192 ARG A O 1
ATOM 1523 N N . SER A 1 204 ? 22.418 -12.437 28.303 1.00 8.90 193 SER A N 1
ATOM 1524 C CA . SER A 1 204 ? 22.831 -13.842 28.146 1.00 7.43 193 SER A CA 1
ATOM 1525 C C . SER A 1 204 ? 22.823 -14.572 29.466 1.00 12.07 193 SER A C 1
ATOM 1526 O O . SER A 1 204 ? 22.660 -15.792 29.499 1.00 12.35 193 SER A O 1
ATOM 1529 N N . LEU A 1 205 ? 22.962 -13.838 30.569 1.00 9.08 194 LEU A N 1
ATOM 1530 C CA . LEU A 1 205 ? 22.981 -14.430 31.893 1.00 9.14 194 LEU A CA 1
ATOM 1531 C C . LEU A 1 205 ? 21.593 -14.478 32.492 1.00 10.84 194 LEU A C 1
ATOM 1532 O O . LEU A 1 205 ? 21.339 -15.282 33.377 1.00 11.76 194 LEU A O 1
ATOM 1537 N N . ASP A 1 206 ? 20.735 -13.536 32.090 1.00 8.83 195 ASP A N 1
ATOM 1538 C CA . ASP A 1 206 ? 19.403 -13.435 32.663 1.00 7.59 195 ASP A CA 1
ATOM 1539 C C . ASP A 1 206 ? 18.473 -12.964 31.565 1.00 9.27 195 ASP A C 1
ATOM 1540 O O . ASP A 1 206 ? 18.441 -11.789 31.199 1.00 8.10 195 ASP A O 1
ATOM 1545 N N . LYS A 1 207 ? 17.706 -13.907 31.002 1.00 9.99 196 LYS A N 1
ATOM 1546 C CA . LYS A 1 207 ? 16.844 -13.519 29.893 1.00 9.85 196 LYS A CA 1
ATOM 1547 C C . LYS A 1 207 ? 15.646 -12.675 30.258 1.00 12.78 196 LYS A C 1
ATOM 1548 O O . LYS A 1 207 ? 15.176 -11.905 29.420 1.00 14.11 196 LYS A O 1
ATOM 1554 N N . ASP A 1 208 ? 15.161 -12.806 31.490 1.00 10.38 197 ASP A N 1
ATOM 1555 C CA . ASP A 1 208 ? 13.855 -12.293 31.824 1.00 10.26 197 ASP A CA 1
ATOM 1556 C C . ASP A 1 208 ? 13.796 -10.971 32.588 1.00 11.18 197 ASP A C 1
ATOM 1557 O O . ASP A 1 208 ? 12.810 -10.246 32.405 1.00 12.24 197 ASP A O 1
ATOM 1562 N N . HIS A 1 209 ? 14.797 -10.647 33.412 1.00 8.07 198 HIS A N 1
ATOM 1563 C CA . HIS A 1 209 ? 14.708 -9.402 34.155 1.00 7.63 198 HIS A CA 1
ATOM 1564 C C . HIS A 1 209 ? 14.980 -8.191 33.272 1.00 8.66 198 HIS A C 1
ATOM 1565 O O . HIS A 1 209 ? 15.706 -8.290 32.266 1.00 8.05 198 HIS A O 1
ATOM 1572 N N . LEU A 1 210 ? 14.385 -7.052 33.623 1.00 6.06 199 LEU A N 1
ATOM 1573 C CA . LEU A 1 210 ? 14.653 -5.825 32.913 1.00 5.26 199 LEU A CA 1
ATOM 1574 C C . LEU A 1 210 ? 16.107 -5.390 33.117 1.00 6.29 199 LEU A C 1
ATOM 1575 O O . LEU A 1 210 ? 16.771 -5.752 34.097 1.00 7.56 199 LEU A O 1
ATOM 1580 N N . ILE A 1 211 ? 16.589 -4.628 32.146 1.00 5.27 200 ILE A N 1
ATOM 1581 C CA . ILE A 1 211 ? 17.945 -4.080 32.140 1.00 4.04 200 ILE A CA 1
ATOM 1582 C C . ILE A 1 211 ? 17.869 -2.624 31.773 1.00 5.00 200 ILE A C 1
ATOM 1583 O O . ILE A 1 211 ? 17.137 -2.257 30.846 1.00 6.24 200 ILE A O 1
ATOM 1588 N N . THR A 1 212 ? 18.675 -1.773 32.446 1.00 4.86 201 THR A N 1
ATOM 1589 C CA . THR A 1 212 ? 18.691 -0.368 32.124 1.00 4.55 201 THR A CA 1
ATOM 1590 C C . THR A 1 212 ? 20.110 0.184 32.272 1.00 5.51 201 THR A C 1
ATOM 1591 O O . THR A 1 212 ? 20.955 -0.428 32.932 1.00 5.45 201 THR A O 1
ATOM 1595 N N . LEU A 1 213 ? 20.332 1.377 31.740 1.00 5.05 202 LEU A N 1
ATOM 1596 C CA . LEU A 1 213 ? 21.666 1.955 31.758 1.00 5.54 202 LEU A CA 1
ATOM 1597 C C . LEU A 1 213 ? 22.073 2.580 33.089 1.00 6.31 202 LEU A C 1
ATOM 1598 O O . LEU A 1 213 ? 23.188 2.324 33.548 1.00 6.55 202 LEU A O 1
ATOM 1603 N N . GLY A 1 214 ? 21.203 3.411 33.668 1.00 4.33 203 GLY A N 1
ATOM 1604 C CA . GLY A 1 214 ? 21.524 4.083 34.924 1.00 5.75 203 GLY A CA 1
ATOM 1605 C C . GLY A 1 214 ? 22.080 5.483 34.765 1.00 6.22 203 GLY A C 1
ATOM 1606 O O . GLY A 1 214 ? 22.565 6.095 35.732 1.00 6.28 203 GLY A O 1
ATOM 1607 N N . ASP A 1 215 ? 22.077 5.968 33.533 1.00 5.82 204 ASP A N 1
ATOM 1608 C CA . ASP A 1 215 ? 22.559 7.312 33.227 1.00 6.18 204 ASP A CA 1
ATOM 1609 C C . ASP A 1 215 ? 21.647 8.418 33.735 1.00 7.74 204 ASP A C 1
ATOM 1610 O O . ASP A 1 215 ? 20.466 8.209 34.063 1.00 6.91 204 ASP A O 1
ATOM 1615 N N . GLU A 1 216 ? 22.218 9.624 33.755 1.00 5.16 205 GLU A N 1
ATOM 1616 C CA . GLU A 1 216 ? 21.518 10.859 34.164 1.00 5.43 205 GLU A CA 1
ATOM 1617 C C . GLU A 1 216 ? 20.544 11.359 33.110 1.00 6.87 205 GLU A C 1
ATOM 1618 O O . GLU A 1 216 ? 19.749 12.241 33.404 1.00 6.05 205 GLU A O 1
ATOM 1624 N N . GLY A 1 217 ? 20.678 10.870 31.865 1.00 4.66 206 GLY A N 1
ATOM 1625 C CA . GLY A 1 217 ? 19.790 11.236 30.774 1.00 4.58 206 GLY A CA 1
ATOM 1626 C C . GLY A 1 217 ? 20.262 12.469 30.027 1.00 6.55 206 GLY A C 1
ATOM 1627 O O . GLY A 1 217 ? 19.470 13.076 29.299 1.00 5.57 206 GLY A O 1
ATOM 1628 N N . PHE A 1 218 ? 21.531 12.816 30.136 1.00 5.30 207 PHE A N 1
ATOM 1629 C CA . PHE A 1 218 ? 22.034 13.971 29.397 1.00 5.15 207 PHE A CA 1
ATOM 1630 C C . PHE A 1 218 ? 22.060 13.686 27.902 1.00 7.62 207 PHE A C 1
ATOM 1631 O O . PHE A 1 218 ? 22.258 12.561 27.476 1.00 6.67 207 PHE A O 1
ATOM 1639 N N . GLY A 1 219 ? 21.901 14.735 27.140 1.00 5.91 208 GLY A N 1
ATOM 1640 C CA . GLY A 1 219 ? 22.040 14.628 25.685 1.00 6.06 208 GLY A CA 1
ATOM 1641 C C . GLY A 1 219 ? 20.759 14.283 24.981 1.00 5.95 208 GLY A C 1
ATOM 1642 O O . GLY A 1 219 ? 20.501 13.120 24.666 1.00 7.20 208 GLY A O 1
ATOM 1643 N N . LEU A 1 220 ? 19.954 15.316 24.678 1.00 5.97 209 LEU A N 1
ATOM 1644 C CA . LEU A 1 220 ? 18.694 15.047 23.987 1.00 6.72 209 LEU A CA 1
ATOM 1645 C C . LEU A 1 220 ? 18.080 16.343 23.547 1.00 6.96 209 LEU A C 1
ATOM 1646 O O . LEU A 1 220 ? 18.481 17.422 24.015 1.00 6.50 209 LEU A O 1
ATOM 1651 N N . PRO A 1 221 ? 17.103 16.303 22.637 1.00 6.86 210 PRO A N 1
ATOM 1652 C CA . PRO A 1 221 ? 16.496 17.572 22.220 1.00 7.22 210 PRO A CA 1
ATOM 1653 C C . PRO A 1 221 ? 15.620 18.208 23.284 1.00 9.13 210 PRO A C 1
ATOM 1654 O O . PRO A 1 221 ? 14.983 17.507 24.093 1.00 9.15 210 PRO A O 1
ATOM 1658 N N . GLY A 1 222 ? 15.516 19.528 23.226 1.00 8.39 212 GLY A N 1
ATOM 1659 C CA . GLY A 1 222 ? 14.532 20.237 24.026 1.00 9.93 212 GLY A CA 1
ATOM 1660 C C . GLY A 1 222 ? 14.903 21.637 24.402 1.00 10.44 212 GLY A C 1
ATOM 1661 O O . GLY A 1 222 ? 14.072 22.545 24.313 1.00 9.15 212 GLY A O 1
ATOM 1662 N N . GLN A 1 223 ? 16.112 21.795 24.925 1.00 7.55 213 GLN A N 1
ATOM 1663 C CA . GLN A 1 223 ? 16.640 23.096 25.342 1.00 6.74 213 GLN A CA 1
ATOM 1664 C C . GLN A 1 223 ? 18.118 23.114 25.069 1.00 7.41 213 GLN A C 1
ATOM 1665 O O . GLN A 1 223 ? 18.689 22.062 24.752 1.00 8.24 213 GLN A O 1
ATOM 1671 N N . THR A 1 224 ? 18.734 24.276 25.218 1.00 7.14 214 THR A N 1
ATOM 1672 C CA . THR A 1 224 ? 20.173 24.400 24.963 1.00 7.71 214 THR A CA 1
ATOM 1673 C C . THR A 1 224 ? 20.996 24.477 26.222 1.00 10.09 214 THR A C 1
ATOM 1674 O O . THR A 1 224 ? 22.174 24.822 26.144 1.00 10.61 214 THR A O 1
ATOM 1678 N N . THR A 1 225 ? 20.384 24.209 27.395 1.00 7.00 215 THR A N 1
ATOM 1679 C CA . THR A 1 225 ? 21.115 24.244 28.643 1.00 5.71 215 THR A CA 1
ATOM 1680 C C . THR A 1 225 ? 22.056 23.055 28.751 1.00 7.22 215 THR A C 1
ATOM 1681 O O . THR A 1 225 ? 21.933 22.043 28.026 1.00 7.52 215 THR A O 1
ATOM 1685 N N . TYR A 1 226 ? 22.953 23.132 29.752 1.00 6.72 216 TYR A N 1
ATOM 1686 C CA . TYR A 1 226 ? 23.983 22.120 29.964 1.00 7.12 216 TYR A CA 1
ATOM 1687 C C . TYR A 1 226 ? 23.455 20.664 29.939 1.00 8.16 216 TYR A C 1
ATOM 1688 O O . TYR A 1 226 ? 24.041 19.812 29.262 1.00 7.76 216 TYR A O 1
ATOM 1697 N N . PRO A 1 227 ? 22.372 20.309 30.665 1.00 5.74 217 PRO A N 1
ATOM 1698 C CA . PRO A 1 227 ? 21.975 18.896 30.720 1.00 5.50 217 PRO A CA 1
ATOM 1699 C C . PRO A 1 227 ? 21.527 18.294 29.395 1.00 7.04 217 PRO A C 1
ATOM 1700 O O . PRO A 1 227 ? 21.558 17.084 29.229 1.00 6.43 217 PRO A O 1
ATOM 1704 N N . TYR A 1 228 ? 21.127 19.121 28.439 1.00 5.88 218 TYR A N 1
ATOM 1705 C CA . TYR A 1 228 ? 20.706 18.680 27.124 1.00 5.17 218 TYR A CA 1
ATOM 1706 C C . TYR A 1 228 ? 21.875 18.441 26.176 1.00 7.20 218 TYR A C 1
ATOM 1707 O O . TYR A 1 228 ? 21.665 17.854 25.122 1.00 7.49 218 TYR A O 1
ATOM 1716 N N . GLN A 1 229 ? 23.080 18.799 26.600 1.00 6.03 219 GLN A N 1
ATOM 1717 C CA . GLN A 1 229 ? 24.251 18.719 25.727 1.00 6.22 219 GLN A CA 1
ATOM 1718 C C . GLN A 1 229 ? 24.820 17.336 25.694 1.00 8.54 219 GLN A C 1
ATOM 1719 O O . GLN A 1 229 ? 24.616 16.567 26.636 1.00 9.20 219 GLN A O 1
ATOM 1725 N N . TYR A 1 230 ? 25.636 17.054 24.662 1.00 7.45 220 TYR A N 1
ATOM 1726 C CA . TYR A 1 230 ? 26.261 15.751 24.447 1.00 7.54 220 TYR A CA 1
ATOM 1727 C C . TYR A 1 230 ? 27.696 15.710 25.033 1.00 12.92 220 TYR A C 1
ATOM 1728 O O . TYR A 1 230 ? 28.412 14.719 24.847 1.00 16.17 220 TYR A O 1
ATOM 1737 N N . GLY A 1 231 ? 28.071 16.712 25.802 1.00 8.55 221 GLY A N 1
ATOM 1738 C CA . GLY A 1 231 ? 29.423 16.821 26.346 1.00 8.81 221 GLY A CA 1
ATOM 1739 C C . GLY A 1 231 ? 29.815 15.837 27.426 1.00 12.02 221 GLY A C 1
ATOM 1740 O O . GLY A 1 231 ? 30.976 15.786 27.808 1.00 10.37 221 GLY A O 1
ATOM 1741 N N . GLU A 1 232 ? 28.851 15.090 27.952 1.00 8.88 222 GLU A N 1
ATOM 1742 C CA . GLU A 1 232 ? 29.122 14.074 28.991 1.00 7.44 222 GLU A CA 1
ATOM 1743 C C . GLU A 1 232 ? 29.168 12.673 28.407 1.00 10.40 222 GLU A C 1
ATOM 1744 O O . GLU A 1 232 ? 29.201 11.697 29.147 1.00 10.28 222 GLU A O 1
ATOM 1750 N N . GLY A 1 233 ? 29.207 12.574 27.078 1.00 9.58 223 GLY A N 1
ATOM 1751 C CA . GLY A 1 233 ? 29.365 11.294 26.413 1.00 8.48 223 GLY A CA 1
ATOM 1752 C C . GLY A 1 233 ? 28.101 10.498 26.217 1.00 8.96 223 GLY A C 1
ATOM 1753 O O . GLY A 1 233 ? 28.160 9.372 25.755 1.00 7.67 223 GLY A O 1
ATOM 1754 N N . THR A 1 234 ? 26.946 11.039 26.611 1.00 9.20 224 THR A N 1
ATOM 1755 C CA . THR A 1 234 ? 25.722 10.286 26.420 1.00 7.75 224 THR A CA 1
ATOM 1756 C C . THR A 1 234 ? 24.780 11.026 25.452 1.00 7.57 224 THR A C 1
ATOM 1757 O O . THR A 1 234 ? 24.731 12.267 25.389 1.00 7.04 224 THR A O 1
ATOM 1761 N N . ASP A 1 235 ? 24.030 10.233 24.722 1.00 7.10 225 ASP A N 1
ATOM 1762 C CA . ASP A 1 235 ? 22.943 10.686 23.890 1.00 6.18 225 ASP A CA 1
ATOM 1763 C C . ASP A 1 235 ? 21.747 9.800 24.281 1.00 7.62 225 ASP A C 1
ATOM 1764 O O . ASP A 1 235 ? 21.718 8.626 23.969 1.00 6.97 225 ASP A O 1
ATOM 1769 N N . PHE A 1 236 ? 2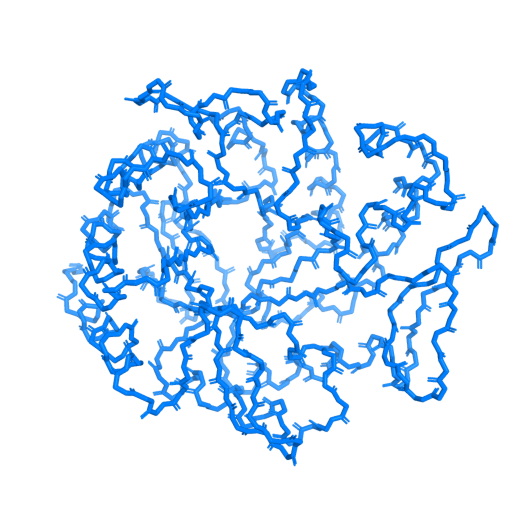0.812 10.377 25.044 1.00 5.73 226 PHE A N 1
ATOM 1770 C CA . PHE A 1 236 ? 19.681 9.678 25.599 1.00 5.77 226 PHE A CA 1
ATOM 1771 C C . PHE A 1 236 ? 18.858 8.972 24.508 1.00 7.01 226 PHE A C 1
ATOM 1772 O O . PHE A 1 236 ? 18.435 7.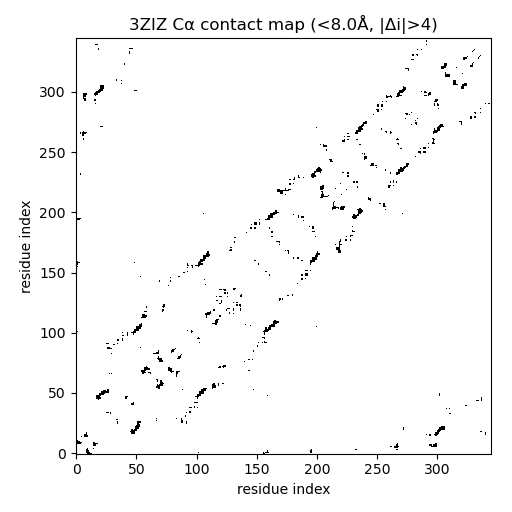824 24.669 1.00 7.46 226 PHE A O 1
ATOM 1780 N N . VAL A 1 237 ? 18.610 9.682 23.390 1.00 6.77 227 VAL A N 1
ATOM 1781 C CA . VAL A 1 237 ? 17.812 9.134 22.306 1.00 6.67 227 VAL A CA 1
ATOM 1782 C C . VAL A 1 237 ? 18.524 7.965 21.637 1.00 8.10 227 VAL A C 1
ATOM 1783 O O . VAL A 1 237 ? 17.924 6.940 21.357 1.00 8.40 227 VAL A O 1
ATOM 1787 N N . LYS A 1 238 ? 19.831 8.128 21.403 1.00 7.03 228 LYS A N 1
ATOM 1788 C CA . LYS A 1 238 ? 20.630 7.070 20.808 1.00 7.16 228 LYS A CA 1
ATOM 1789 C C . LYS A 1 238 ? 20.636 5.836 21.673 1.00 9.16 228 LYS A C 1
ATOM 1790 O O . LYS A 1 238 ? 20.405 4.718 21.195 1.00 8.93 228 LYS A O 1
ATOM 1796 N N . ASN A 1 239 ? 20.828 6.028 23.004 1.00 7.30 229 ASN A N 1
ATOM 1797 C CA . ASN A 1 239 ? 20.889 4.870 23.908 1.00 6.43 229 ASN A CA 1
ATOM 1798 C C . ASN A 1 239 ? 19.545 4.149 24.077 1.00 7.39 229 ASN A C 1
ATOM 1799 O O . ASN A 1 239 ? 19.537 2.940 24.346 1.00 8.64 229 ASN A O 1
ATOM 1804 N N . LEU A 1 240 ? 18.406 4.862 23.854 1.00 6.82 230 LEU A N 1
ATOM 1805 C CA . LEU A 1 240 ? 17.104 4.194 23.915 1.00 6.94 230 LEU A CA 1
ATOM 1806 C C . LEU A 1 240 ? 16.913 3.173 22.793 1.00 9.65 230 LEU A C 1
ATOM 1807 O O . LEU A 1 240 ? 16.049 2.313 22.915 1.00 9.52 230 LEU A O 1
ATOM 1812 N N . GLN A 1 241 ? 17.726 3.244 21.745 1.00 8.02 231 GLN A N 1
ATOM 1813 C CA . GLN A 1 241 ? 17.638 2.303 20.620 1.00 9.29 231 GLN A CA 1
ATOM 1814 C C . GLN A 1 241 ? 18.277 0.965 20.952 1.00 12.19 231 GLN A C 1
ATOM 1815 O O . GLN A 1 241 ? 18.147 0.011 20.174 1.00 12.85 231 GLN A O 1
ATOM 1821 N N . ILE A 1 242 ? 19.013 0.868 22.084 1.00 8.22 232 ILE A N 1
ATOM 1822 C CA . ILE A 1 242 ? 19.707 -0.364 22.422 1.00 7.04 232 ILE A CA 1
ATOM 1823 C C . ILE A 1 242 ? 18.675 -1.414 22.747 1.00 9.96 232 ILE A C 1
ATOM 1824 O O . ILE A 1 242 ? 17.848 -1.219 23.644 1.00 9.75 232 ILE A O 1
ATOM 1829 N N . LYS A 1 243 ? 18.727 -2.550 22.025 1.00 9.77 233 LYS A N 1
ATOM 1830 C CA . LYS A 1 243 ? 17.761 -3.625 22.139 1.00 10.28 233 LYS A CA 1
ATOM 1831 C C . LYS A 1 243 ? 17.588 -4.170 23.541 1.00 9.98 233 LYS A C 1
ATOM 1832 O O . LYS A 1 243 ? 16.457 -4.392 23.986 1.00 10.47 233 LYS A O 1
ATOM 1838 N N . ASN A 1 244 ? 18.699 -4.366 24.246 1.00 8.35 234 ASN A N 1
ATOM 1839 C CA . ASN A 1 244 ? 18.588 -4.981 25.546 1.00 8.07 234 ASN A CA 1
ATOM 1840 C C . ASN A 1 244 ? 18.525 -4.012 26.711 1.00 10.58 234 ASN A C 1
ATOM 1841 O O . ASN A 1 244 ? 18.700 -4.427 27.849 1.00 13.10 234 ASN A O 1
ATOM 1846 N N . LEU A 1 245 ? 18.176 -2.751 26.453 1.00 7.30 235 LEU A N 1
ATOM 1847 C CA . LEU A 1 245 ? 17.843 -1.778 27.509 1.00 7.52 235 LEU A CA 1
ATOM 1848 C C . LEU A 1 245 ? 16.324 -1.625 27.443 1.00 8.09 235 LEU A C 1
ATOM 1849 O O . LEU A 1 245 ? 15.793 -1.212 26.401 1.00 9.12 235 LEU A O 1
ATOM 1854 N N . ASP A 1 246 ? 15.616 -2.024 28.500 1.00 6.95 236 ASP A N 1
ATOM 1855 C CA . ASP A 1 246 ? 14.140 -2.063 28.471 1.00 7.04 236 ASP A CA 1
ATOM 1856 C C . ASP A 1 246 ? 13.450 -0.763 28.753 1.00 7.88 236 ASP A C 1
ATOM 1857 O O . ASP A 1 246 ? 12.270 -0.618 28.444 1.00 7.83 236 ASP A O 1
ATOM 1862 N N . PHE A 1 247 ? 14.147 0.172 29.420 1.00 5.73 237 PHE A N 1
ATOM 1863 C CA . PHE A 1 247 ? 13.551 1.454 29.767 1.00 5.12 237 PHE A CA 1
ATOM 1864 C C . PHE A 1 247 ? 14.634 2.481 29.923 1.00 7.16 237 PHE A C 1
ATOM 1865 O O . PHE A 1 247 ? 15.781 2.123 30.182 1.00 6.26 237 PHE A O 1
ATOM 1873 N N . GLY A 1 248 ? 14.253 3.742 29.765 1.00 6.09 238 GLY A N 1
ATOM 1874 C CA . GLY A 1 248 ? 15.120 4.901 29.925 1.00 6.28 238 GLY A CA 1
ATOM 1875 C C . GLY A 1 248 ? 15.195 5.355 31.371 1.00 7.12 238 GLY A C 1
ATOM 1876 O O . GLY A 1 248 ? 14.211 5.276 32.107 1.00 7.43 238 GLY A O 1
ATOM 1877 N N . THR A 1 249 ? 16.368 5.845 31.772 1.00 5.34 239 THR A N 1
ATOM 1878 C CA . THR A 1 249 ? 16.570 6.400 33.099 1.00 5.09 239 THR A CA 1
ATOM 1879 C C . THR A 1 249 ? 17.080 7.802 32.915 1.00 6.85 239 THR A C 1
ATOM 1880 O O . THR A 1 249 ? 17.883 8.079 31.998 1.00 6.71 239 THR A O 1
ATOM 1884 N N . PHE A 1 250 ? 16.650 8.694 33.795 1.00 4.81 240 PHE A N 1
ATOM 1885 C CA . PHE A 1 250 ? 17.236 10.011 33.838 1.00 4.32 240 PHE A CA 1
ATOM 1886 C C . PHE A 1 250 ? 17.200 10.490 35.258 1.00 5.50 240 PHE A C 1
ATOM 1887 O O . PHE A 1 250 ? 16.356 10.032 36.059 1.00 5.85 240 PHE A O 1
ATOM 1895 N N . HIS A 1 251 ? 18.100 11.393 35.595 1.00 4.43 241 HIS A N 1
ATOM 1896 C CA . HIS A 1 251 ? 18.235 11.938 36.951 1.00 3.40 241 HIS A CA 1
ATOM 1897 C C . HIS A 1 251 ? 18.006 13.422 36.884 1.00 5.70 241 HIS A C 1
ATOM 1898 O O . HIS A 1 251 ? 17.947 13.972 35.779 1.00 5.69 241 HIS A O 1
ATOM 1905 N N . MET A 1 252 ? 17.845 14.087 38.037 1.00 4.43 242 MET A N 1
ATOM 1906 C CA . MET A 1 252 ? 17.492 15.510 38.011 1.00 4.73 242 MET A CA 1
ATOM 1907 C C . MET A 1 252 ? 18.045 16.224 39.213 1.00 6.05 242 MET A C 1
ATOM 1908 O O . MET A 1 252 ? 17.520 16.078 40.321 1.00 5.37 242 MET A O 1
ATOM 1913 N N . TYR A 1 253 ? 19.101 17.021 38.993 1.00 5.32 243 TYR A N 1
ATOM 1914 C CA . TYR A 1 253 ? 19.778 17.803 40.019 1.00 5.40 243 TYR A CA 1
ATOM 1915 C C . TYR A 1 253 ? 20.067 19.200 39.498 1.00 7.67 243 TYR A C 1
ATOM 1916 O O . TYR A 1 253 ? 21.243 19.557 39.285 1.00 7.05 243 TYR A O 1
ATOM 1925 N N . PRO A 1 254 ? 19.044 20.045 39.362 1.00 6.73 244 PRO A N 1
ATOM 1926 C CA . PRO A 1 254 ? 19.298 21.392 38.809 1.00 7.45 244 PRO A CA 1
ATOM 1927 C C . PRO A 1 254 ? 20.310 22.241 39.556 1.00 11.21 244 PRO A C 1
ATOM 1928 O O . PRO A 1 254 ? 21.061 22.983 38.925 1.00 9.95 244 PRO A O 1
ATOM 1932 N N . GLY A 1 255 ? 20.379 22.100 40.883 1.00 9.48 245 GLY A N 1
ATOM 1933 C CA . GLY A 1 255 ? 21.317 22.882 41.690 1.00 10.04 245 GLY A CA 1
ATOM 1934 C C . GLY A 1 255 ? 22.776 22.594 41.416 1.00 18.56 245 GLY A C 1
ATOM 1935 O O . GLY A 1 255 ? 23.633 23.389 41.820 1.00 21.21 245 GLY A O 1
ATOM 1936 N N . HIS A 1 256 ? 23.093 21.460 40.769 1.00 14.39 246 HIS A N 1
ATOM 1937 C CA . HIS A 1 256 ? 24.465 21.083 40.422 1.00 16.14 246 HIS A CA 1
ATOM 1938 C C . HIS A 1 256 ? 24.738 21.403 38.969 1.00 15.38 246 HIS A C 1
ATOM 1939 O O . HIS A 1 256 ? 25.872 21.203 38.502 1.00 16.70 246 HIS A O 1
ATOM 1946 N N . TRP A 1 257 ? 23.678 21.682 38.210 1.00 10.97 247 TRP A N 1
ATOM 1947 C CA . TRP A 1 257 ? 23.746 21.766 36.764 1.00 9.59 247 TRP A CA 1
ATOM 1948 C C . TRP A 1 257 ? 23.628 23.181 36.194 1.00 14.64 247 TRP A C 1
ATOM 1949 O O . TRP A 1 257 ? 23.612 23.323 34.966 1.00 15.89 247 TRP A O 1
ATOM 1960 N N . GLY A 1 258 ? 23.568 24.190 37.064 1.00 13.43 248 GLY A N 1
ATOM 1961 C CA . GLY A 1 258 ? 23.512 25.586 36.622 1.00 15.04 248 GLY A CA 1
ATOM 1962 C C . GLY A 1 258 ? 22.215 25.970 35.940 1.00 17.80 248 GLY A C 1
ATOM 1963 O O . GLY A 1 258 ? 22.174 26.927 35.170 1.00 20.10 248 GLY A O 1
ATOM 1964 N N . VAL A 1 259 ? 21.120 25.264 36.267 1.00 12.24 249 VAL A N 1
ATOM 1965 C CA . VAL A 1 259 ? 19.801 25.535 35.719 1.00 11.28 249 VAL A CA 1
ATOM 1966 C C . VAL A 1 259 ? 18.797 25.750 36.856 1.00 13.17 249 VAL A C 1
ATOM 1967 O O . VAL A 1 259 ? 18.988 25.188 37.939 1.00 12.49 249 VAL A O 1
ATOM 1971 N N . PRO A 1 260 ? 17.715 26.521 36.640 1.00 11.52 250 PRO A N 1
ATOM 1972 C CA . PRO A 1 260 ? 16.771 26.745 37.736 1.00 10.75 250 PRO A CA 1
ATOM 1973 C C . PRO A 1 260 ? 15.905 25.519 37.977 1.00 12.25 250 PRO A C 1
ATOM 1974 O O . PRO A 1 260 ? 15.777 24.637 37.112 1.00 10.39 250 PRO A O 1
ATOM 1978 N N . THR A 1 261 ? 15.223 25.496 39.122 1.00 10.18 251 THR A N 1
ATOM 1979 C CA . THR A 1 261 ? 14.323 24.369 39.414 1.00 8.28 251 THR A CA 1
ATOM 1980 C C . THR A 1 261 ? 13.178 24.298 38.403 1.00 11.71 251 THR A C 1
ATOM 1981 O O . THR A 1 261 ? 12.643 23.220 38.136 1.00 9.35 251 THR A O 1
ATOM 1985 N N . SER A 1 262 ? 12.809 25.457 37.840 1.00 11.25 252 SER A N 1
ATOM 1986 C CA . SER A 1 262 ? 11.757 25.529 36.829 1.00 11.16 252 SER A CA 1
ATOM 1987 C C . SER A 1 262 ? 12.110 24.802 35.519 1.00 12.77 252 SER A C 1
ATOM 1988 O O . SER A 1 262 ? 11.234 24.618 34.680 1.00 12.59 252 SER A O 1
ATOM 1991 N N . PHE A 1 263 ? 13.369 24.372 35.350 1.00 9.14 253 PHE A N 1
ATOM 1992 C CA . PHE A 1 263 ? 13.745 23.564 34.182 1.00 9.43 253 PHE A CA 1
ATOM 1993 C C . PHE A 1 263 ? 13.182 22.128 34.325 1.00 10.77 253 PHE A C 1
ATOM 1994 O O . PHE A 1 263 ? 13.114 21.391 33.353 1.00 8.18 253 PHE A O 1
ATOM 2002 N N . GLY A 1 264 ? 12.797 21.754 35.553 1.00 9.23 254 GLY A N 1
ATOM 2003 C CA . GLY A 1 264 ? 12.355 20.406 35.885 1.00 8.81 254 GLY A CA 1
ATOM 2004 C C . GLY A 1 264 ? 11.232 19.859 35.038 1.00 10.20 254 GLY A C 1
ATOM 2005 O O . GLY A 1 264 ? 11.374 18.787 34.434 1.00 8.16 254 GLY A O 1
ATOM 2006 N N . PRO A 1 265 ? 10.075 20.530 34.988 1.00 8.89 255 PRO A N 1
ATOM 2007 C CA . PRO A 1 265 ? 8.969 20.002 34.174 1.00 8.25 255 PRO A CA 1
ATOM 2008 C C . PRO A 1 265 ? 9.342 19.743 32.702 1.00 9.82 255 PRO A C 1
ATOM 2009 O O . PRO A 1 265 ? 9.004 18.679 32.175 1.00 10.06 255 PRO A O 1
ATOM 2013 N N . GLY A 1 266 ? 10.116 20.655 32.093 1.00 7.78 256 GLY A N 1
ATOM 2014 C CA . GLY A 1 266 ? 10.550 20.492 30.708 1.00 6.34 256 GLY A CA 1
ATOM 2015 C C . GLY A 1 266 ? 11.533 19.331 30.574 1.00 8.58 256 GLY A C 1
ATOM 2016 O O . GLY A 1 266 ? 11.469 18.583 29.610 1.00 7.69 256 GLY A O 1
ATOM 2017 N N . TRP A 1 267 ? 12.441 19.179 31.553 1.00 6.96 257 TRP A N 1
ATOM 2018 C CA . TRP A 1 267 ? 13.401 18.083 31.558 1.00 6.94 257 TRP A CA 1
ATOM 2019 C C . TRP A 1 267 ? 12.620 16.764 31.576 1.00 7.30 257 TRP A C 1
ATOM 2020 O O . TRP A 1 267 ? 12.932 15.844 30.828 1.00 7.07 257 TRP A O 1
ATOM 2031 N N . ILE A 1 268 ? 11.593 16.667 32.452 1.00 5.33 258 ILE A N 1
ATOM 2032 C CA . ILE A 1 268 ? 10.773 15.477 32.499 1.00 4.88 258 ILE A CA 1
ATOM 2033 C C . ILE A 1 268 ? 10.028 15.252 31.174 1.00 6.89 258 ILE A C 1
ATOM 2034 O O . ILE A 1 268 ? 10.064 14.138 30.609 1.00 6.98 258 ILE A O 1
ATOM 2039 N N . LYS A 1 269 ? 9.368 16.324 30.685 1.00 6.51 259 LYS A N 1
ATOM 2040 C CA . LYS A 1 269 ? 8.633 16.236 29.415 1.00 6.69 259 LYS A CA 1
ATOM 2041 C C . LYS A 1 269 ? 9.519 15.756 28.261 1.00 9.15 259 LYS A C 1
ATOM 2042 O O . LYS A 1 269 ? 9.093 14.936 27.441 1.00 8.86 259 LYS A O 1
ATOM 2048 N N . ASP A 1 270 ? 10.730 16.321 28.168 1.00 7.05 260 ASP A N 1
ATOM 2049 C CA . ASP A 1 270 ? 11.617 16.026 27.053 1.00 6.41 260 ASP A CA 1
ATOM 2050 C C . ASP A 1 270 ? 12.103 14.597 27.092 1.00 7.59 260 ASP A C 1
ATOM 2051 O O . ASP A 1 270 ? 12.256 13.980 26.035 1.00 7.61 260 ASP A O 1
ATOM 2056 N N . HIS A 1 271 ? 12.341 14.037 28.300 1.00 5.26 261 HIS A N 1
ATOM 2057 C CA . HIS A 1 271 ? 12.686 12.624 28.399 1.00 4.79 261 HIS A CA 1
ATOM 2058 C C . HIS A 1 271 ? 11.486 11.733 28.071 1.00 8.58 261 HIS A C 1
ATOM 2059 O O . HIS A 1 271 ? 11.619 10.716 27.378 1.00 7.30 261 HIS A O 1
ATOM 2066 N N . ALA A 1 272 ? 10.324 12.061 28.635 1.00 7.34 262 ALA A N 1
ATOM 2067 C CA . ALA A 1 272 ? 9.124 11.272 28.362 1.00 8.28 262 ALA A CA 1
ATOM 2068 C C . ALA A 1 272 ? 8.821 11.236 26.846 1.00 9.23 262 ALA A C 1
ATOM 2069 O O . ALA A 1 272 ? 8.432 10.184 26.343 1.00 8.20 262 ALA A O 1
ATOM 2071 N N . ALA A 1 273 ? 9.051 12.338 26.130 1.00 7.34 263 ALA A N 1
ATOM 2072 C CA . ALA A 1 273 ? 8.804 12.368 24.681 1.00 7.56 263 ALA A CA 1
ATOM 2073 C C . ALA A 1 273 ? 9.766 11.405 23.952 1.00 11.27 263 ALA A C 1
ATOM 2074 O O . ALA A 1 273 ? 9.339 10.675 23.049 1.00 10.91 263 ALA A O 1
ATOM 2076 N N . ALA A 1 274 ? 11.035 11.342 24.396 1.00 7.45 264 ALA A N 1
ATOM 2077 C CA . ALA A 1 274 ? 11.990 10.434 23.780 1.00 6.86 264 ALA A CA 1
ATOM 2078 C C . ALA A 1 274 ? 11.629 8.999 24.064 1.00 10.07 264 ALA A C 1
ATOM 2079 O O . ALA A 1 274 ? 11.729 8.144 23.179 1.00 10.00 264 ALA A O 1
ATOM 2081 N N . CYS A 1 275 ? 11.228 8.700 25.326 1.00 7.41 265 CYS A N 1
ATOM 2082 C CA . CYS A 1 275 ? 10.819 7.351 25.679 1.00 7.52 265 CYS A CA 1
ATOM 2083 C C . CYS A 1 275 ? 9.568 6.949 24.879 1.00 11.23 265 CYS A C 1
ATOM 2084 O O . CYS A 1 275 ? 9.543 5.850 24.335 1.00 10.39 265 CYS A O 1
ATOM 2087 N N . ARG A 1 276 ? 8.580 7.852 24.776 1.00 9.65 266 ARG A N 1
ATOM 2088 C CA . ARG A 1 276 ? 7.342 7.607 24.010 1.00 10.71 266 ARG A CA 1
ATOM 2089 C C . ARG A 1 276 ? 7.726 7.242 22.563 1.00 12.98 266 ARG A C 1
ATOM 2090 O O . ARG A 1 276 ? 7.260 6.208 22.049 1.00 11.70 266 ARG A O 1
ATOM 2098 N N . ALA A 1 277 ? 8.635 8.032 21.952 1.00 10.43 267 ALA A N 1
ATOM 2099 C CA . ALA A 1 277 ? 9.044 7.813 20.561 1.00 10.77 267 ALA A CA 1
ATOM 2100 C C . ALA A 1 277 ? 9.764 6.484 20.391 1.00 14.96 267 ALA A C 1
ATOM 2101 O O . ALA A 1 277 ? 9.651 5.855 19.331 1.00 15.68 267 ALA A O 1
ATOM 2103 N N . ALA A 1 278 ? 10.478 6.031 21.433 1.00 9.97 268 ALA A N 1
ATOM 2104 C CA . ALA A 1 278 ? 11.197 4.761 21.403 1.00 9.12 268 ALA A CA 1
ATOM 2105 C C . ALA A 1 278 ? 10.289 3.585 21.770 1.00 10.96 268 ALA A C 1
ATOM 2106 O O . ALA A 1 278 ? 10.727 2.427 21.722 1.00 11.10 268 ALA A O 1
ATOM 2108 N N . GLY A 1 279 ? 9.083 3.877 22.248 1.00 8.90 269 GLY A N 1
ATOM 2109 C CA . GLY A 1 279 ? 8.177 2.816 22.685 1.00 8.30 269 GLY A CA 1
ATOM 2110 C C . GLY A 1 279 ? 8.605 2.134 23.970 1.00 9.81 269 GLY A C 1
ATOM 2111 O O . GLY A 1 279 ? 8.311 0.958 24.185 1.00 10.11 269 GLY A O 1
ATOM 2112 N N . LYS A 1 280 ? 9.310 2.864 24.862 1.00 8.11 270 LYS A N 1
ATOM 2113 C CA . LYS A 1 280 ? 9.785 2.279 26.115 1.00 7.65 270 LYS A CA 1
ATOM 2114 C C . LYS A 1 280 ? 9.382 3.192 27.256 1.00 7.90 270 LYS A C 1
ATOM 2115 O O . LYS A 1 280 ? 9.237 4.393 27.047 1.00 8.18 270 LYS A O 1
ATOM 2121 N N . PRO A 1 281 ? 9.239 2.652 28.486 1.00 5.85 271 PRO A N 1
ATOM 2122 C CA . PRO A 1 281 ? 8.988 3.533 29.640 1.00 6.79 271 PRO A CA 1
ATOM 2123 C C . PRO A 1 281 ? 10.224 4.341 30.010 1.00 7.12 271 PRO A C 1
ATOM 2124 O O . PRO A 1 281 ? 11.358 3.942 29.712 1.00 6.64 271 PRO A O 1
ATOM 2128 N N . CYS A 1 282 ? 9.975 5.481 30.664 1.00 6.82 272 CYS A N 1
ATOM 2129 C CA . CYS A 1 282 ? 10.984 6.350 31.264 1.00 6.85 272 CYS A CA 1
ATOM 2130 C C . CYS A 1 282 ? 10.821 6.253 32.762 1.00 6.45 272 CYS A C 1
ATOM 2131 O O . CYS A 1 282 ? 9.709 6.292 33.301 1.00 7.88 272 CYS A O 1
ATOM 2134 N N . LEU A 1 283 ? 11.953 6.229 33.456 1.00 4.81 273 LEU A N 1
ATOM 2135 C CA . LEU A 1 283 ? 12.021 6.242 34.904 1.00 4.50 273 LEU A CA 1
ATOM 2136 C C . LEU A 1 283 ? 12.857 7.427 35.362 1.00 5.79 273 LEU A C 1
ATOM 2137 O O . LEU A 1 283 ? 14.020 7.524 34.986 1.00 6.01 273 LEU A O 1
ATOM 2142 N N . LEU A 1 284 ? 12.266 8.336 36.149 1.00 5.04 274 LEU A N 1
ATOM 2143 C CA . LEU A 1 284 ? 13.008 9.449 36.763 1.00 4.17 274 LEU A CA 1
ATOM 2144 C C . LEU A 1 284 ? 13.656 8.855 38.004 1.00 6.58 274 LEU A C 1
ATOM 2145 O O . LEU A 1 284 ? 13.011 8.666 39.033 1.00 6.83 274 LEU A O 1
ATOM 2150 N N . GLU A 1 285 ? 14.890 8.401 37.856 1.00 5.29 275 GLU A N 1
ATOM 2151 C CA . GLU A 1 285 ? 15.543 7.470 38.761 1.00 4.14 275 GLU A CA 1
ATOM 2152 C C . GLU A 1 285 ? 16.219 8.098 39.973 1.00 5.84 275 GLU A C 1
ATOM 2153 O O . GLU A 1 285 ? 16.455 7.387 40.949 1.00 4.80 275 GLU A O 1
ATOM 2159 N N . GLU A 1 286 ? 16.541 9.382 39.907 1.00 4.54 276 GLU A N 1
ATOM 2160 C CA . GLU A 1 286 ? 17.030 10.139 41.060 1.00 4.13 276 GLU A CA 1
ATOM 2161 C C . GLU A 1 286 ? 16.632 11.570 40.864 1.00 5.74 276 GLU A C 1
ATOM 2162 O O . GLU A 1 286 ? 16.666 12.100 39.735 1.00 5.13 276 GLU A O 1
ATOM 2168 N N . TYR A 1 287 ? 16.306 12.246 41.962 1.00 4.08 277 TYR A N 1
ATOM 2169 C CA . TYR A 1 287 ? 16.100 13.681 41.900 1.00 4.31 277 TYR A CA 1
ATOM 2170 C C . TYR A 1 287 ? 16.214 14.238 43.285 1.00 6.53 277 TYR A C 1
ATOM 2171 O O . TYR A 1 287 ? 15.871 13.555 44.258 1.00 5.44 277 TYR A O 1
ATOM 2180 N N . GLY A 1 288 ? 16.542 15.521 43.350 1.00 5.00 278 GLY A N 1
ATOM 2181 C CA . GLY A 1 288 ? 16.616 16.192 44.634 1.00 6.15 278 GLY A CA 1
ATOM 2182 C C . GLY A 1 288 ? 16.975 17.634 44.455 1.00 7.20 278 GLY A C 1
ATOM 2183 O O . GLY A 1 288 ? 17.600 18.004 43.446 1.00 6.10 278 GLY A O 1
ATOM 2184 N N . TYR A 1 289 ? 16.582 18.441 45.418 1.00 6.55 279 TYR A N 1
ATOM 2185 C CA . TYR A 1 289 ? 16.922 19.850 45.500 1.00 5.75 279 TYR A CA 1
ATOM 2186 C C . TYR A 1 289 ? 17.099 20.166 46.978 1.00 6.46 279 TYR A C 1
ATOM 2187 O O . TYR A 1 289 ? 16.351 19.625 47.782 1.00 7.51 279 TYR A O 1
ATOM 2196 N N . GLU A 1 290 ? 18.037 21.044 47.347 1.00 6.03 280 GLU A N 1
ATOM 2197 C CA . GLU A 1 290 ? 18.340 21.228 48.766 1.00 6.17 280 GLU A CA 1
ATOM 2198 C C . GLU A 1 290 ? 17.421 22.159 49.520 1.00 9.45 280 GLU A C 1
ATOM 2199 O O . GLU A 1 290 ? 17.372 22.052 50.753 1.00 9.84 280 GLU A O 1
ATOM 2205 N N . SER A 1 291 ? 16.724 23.077 48.833 1.00 6.88 281 SER A N 1
ATOM 2206 C CA A SER A 1 291 ? 15.922 24.120 49.480 0.50 6.92 281 SER A CA 1
ATOM 2207 C CA B SER A 1 291 ? 15.908 24.056 49.544 0.50 7.07 281 SER A CA 1
ATOM 2208 C C . SER A 1 291 ? 14.475 24.092 49.063 1.00 8.54 281 SER A C 1
ATOM 2209 O O . SER A 1 291 ? 14.168 23.609 47.965 1.00 7.64 281 SER A O 1
ATOM 2214 N N . ASP A 1 292 ? 13.569 24.673 49.904 1.00 5.54 282 ASP A N 1
ATOM 2215 C CA . ASP A 1 292 ? 12.146 24.759 49.603 1.00 5.08 282 ASP A CA 1
ATOM 2216 C C . ASP A 1 292 ? 11.701 23.427 48.997 1.00 5.84 282 ASP A C 1
ATOM 2217 O O . ASP A 1 292 ? 11.011 23.362 47.988 1.00 6.52 282 ASP A O 1
ATOM 2222 N N . ARG A 1 293 ? 12.114 22.364 49.671 1.00 5.96 283 ARG A N 1
ATOM 2223 C CA . ARG A 1 293 ? 12.096 21.014 49.111 1.00 6.18 283 ARG A CA 1
ATOM 2224 C C . ARG A 1 293 ? 10.728 20.499 48.763 1.00 8.21 283 ARG A C 1
ATOM 2225 O O . ARG A 1 293 ? 10.535 19.897 47.704 1.00 7.33 283 ARG A O 1
ATOM 2233 N N . CYS A 1 294 ? 9.776 20.650 49.682 1.00 6.15 284 CYS A N 1
ATOM 2234 C CA . CYS A 1 294 ? 8.439 20.166 49.430 1.00 5.75 284 CYS A CA 1
ATOM 2235 C C . CYS A 1 294 ? 7.862 20.837 48.183 1.00 9.01 284 CYS A C 1
ATOM 2236 O O . CYS A 1 294 ? 7.462 20.171 47.233 1.00 7.87 284 CYS A O 1
ATOM 2239 N N . ASN A 1 295 ? 7.892 22.172 48.117 1.00 7.15 285 ASN A N 1
ATOM 2240 C CA . ASN A 1 295 ? 7.319 22.810 46.937 1.00 7.13 285 ASN A CA 1
ATOM 2241 C C . ASN A 1 295 ? 8.037 22.439 45.675 1.00 7.30 285 ASN A C 1
ATOM 2242 O O . ASN A 1 295 ? 7.399 22.200 44.654 1.00 8.04 285 ASN A O 1
ATOM 2247 N N . VAL A 1 296 ? 9.371 22.474 45.706 1.00 6.16 286 VAL A N 1
ATOM 2248 C CA . VAL A 1 296 ? 10.125 22.230 44.475 1.00 5.08 286 VAL A CA 1
ATOM 2249 C C . VAL A 1 296 ? 9.903 20.798 44.003 1.00 7.20 286 VAL A C 1
ATOM 2250 O O . VAL A 1 296 ? 9.548 20.576 42.819 1.00 7.07 286 VAL A O 1
ATOM 2254 N N . GLN A 1 297 ? 10.093 19.840 44.908 1.00 5.50 287 GLN A N 1
ATOM 2255 C CA . GLN A 1 297 ? 10.006 18.465 44.455 1.00 5.15 287 GLN A CA 1
ATOM 2256 C C . GLN A 1 297 ? 8.579 18.025 44.187 1.00 7.47 287 GLN A C 1
ATOM 2257 O O . GLN A 1 297 ? 8.365 17.167 43.321 1.00 7.57 287 GLN A O 1
ATOM 2263 N N . LYS A 1 298 ? 7.583 18.598 44.869 1.00 7.40 288 LYS A N 1
ATOM 2264 C CA . LYS A 1 298 ? 6.200 18.230 44.580 1.00 7.17 288 LYS A CA 1
ATOM 2265 C C . LYS A 1 298 ? 5.844 18.702 43.166 1.00 8.71 288 LYS A C 1
ATOM 2266 O O . LYS A 1 298 ? 5.095 17.995 42.473 1.00 9.55 288 LYS A O 1
ATOM 2272 N N . GLY A 1 299 ? 6.354 19.861 42.728 1.00 7.66 289 GLY A N 1
ATOM 2273 C CA . GLY A 1 299 ? 6.093 20.327 41.366 1.00 7.83 289 GLY A CA 1
ATOM 2274 C C . GLY A 1 299 ? 6.627 19.319 40.353 1.00 10.16 289 GLY A C 1
ATOM 2275 O O . GLY A 1 299 ? 5.985 19.025 39.339 1.00 9.51 289 GLY A O 1
ATOM 2276 N N . TRP A 1 300 ? 7.816 18.763 40.617 1.00 7.29 290 TRP A N 1
ATOM 2277 C CA . TRP A 1 300 ? 8.397 17.780 39.700 1.00 6.95 290 TRP A CA 1
ATOM 2278 C C . TRP A 1 300 ? 7.625 16.468 39.716 1.00 6.85 290 TRP A C 1
ATOM 2279 O O . TRP A 1 300 ? 7.374 15.912 38.655 1.00 6.10 290 TRP A O 1
ATOM 2290 N N . GLN A 1 301 ? 7.188 16.022 40.901 1.00 4.90 291 GLN A N 1
ATOM 2291 C CA . GLN A 1 301 ? 6.403 14.784 40.985 1.00 4.97 291 GLN A CA 1
ATOM 2292 C C . GLN A 1 301 ? 5.088 14.978 40.201 1.00 7.72 291 GLN A C 1
ATOM 2293 O O . GLN A 1 301 ? 4.676 14.046 39.534 1.00 7.82 291 GLN A O 1
ATOM 2299 N N . GLN A 1 302 ? 4.445 16.155 40.295 1.00 6.87 292 GLN A N 1
ATOM 2300 C CA . GLN A 1 302 ? 3.228 16.403 39.512 1.00 7.09 292 GLN A CA 1
ATOM 2301 C C . GLN A 1 302 ? 3.499 16.346 38.014 1.00 9.27 292 GLN A C 1
ATOM 2302 O O . GLN A 1 302 ? 2.725 15.730 37.277 1.00 9.58 292 GLN A O 1
ATOM 2308 N N . ALA A 1 303 ? 4.601 16.937 37.552 1.00 7.57 293 ALA A N 1
ATOM 2309 C CA . ALA A 1 303 ? 4.926 16.932 36.139 1.00 6.77 293 ALA A CA 1
ATOM 2310 C C . ALA A 1 303 ? 5.147 15.500 35.657 1.00 9.58 293 ALA A C 1
ATOM 2311 O O . ALA A 1 303 ? 4.721 15.142 34.556 1.00 10.71 293 ALA A O 1
ATOM 2313 N N . SER A 1 304 ? 5.772 14.665 36.491 1.00 7.18 294 SER A N 1
ATOM 2314 C CA . SER A 1 304 ? 5.978 13.270 36.156 1.00 6.15 294 SER A CA 1
ATOM 2315 C C . SER A 1 304 ? 4.680 12.456 36.136 1.00 8.89 294 SER A C 1
ATOM 2316 O O . SER A 1 304 ? 4.403 11.753 35.172 1.00 7.42 294 SER A O 1
ATOM 2319 N N . ARG A 1 305 ? 3.859 12.575 37.193 1.00 7.61 295 ARG A N 1
ATOM 2320 C CA . ARG A 1 305 ? 2.575 11.874 37.236 1.00 7.42 295 ARG A CA 1
ATOM 2321 C C . ARG A 1 305 ? 1.667 12.257 36.057 1.00 7.28 295 ARG A C 1
ATOM 2322 O O . ARG A 1 305 ? 0.963 11.372 35.521 1.00 9.61 295 ARG A O 1
ATOM 2330 N N . GLU A 1 306 ? 1.657 13.522 35.660 1.00 8.00 296 GLU A N 1
ATOM 2331 C CA . GLU A 1 306 ? 0.834 13.996 34.543 1.00 9.77 296 GLU A CA 1
ATOM 2332 C C . GLU A 1 306 ? 1.199 13.299 33.236 1.00 11.68 296 GLU A C 1
ATOM 2333 O O . GLU A 1 306 ? 0.385 13.286 32.301 1.00 11.68 296 GLU A O 1
ATOM 2339 N N . LEU A 1 307 ? 2.443 12.799 33.127 1.00 8.46 297 LEU A N 1
ATOM 2340 C CA . LEU A 1 307 ? 2.911 12.107 31.923 1.00 7.94 297 LEU A CA 1
ATOM 2341 C C . LEU A 1 307 ? 2.861 10.601 32.045 1.00 8.06 297 LEU A C 1
ATOM 2342 O O . LEU A 1 307 ? 3.479 9.904 31.235 1.00 7.89 297 LEU A O 1
ATOM 2347 N N . SER A 1 308 ? 2.113 10.060 33.021 1.00 7.03 298 SER A N 1
ATOM 2348 C CA . SER A 1 308 ? 2.021 8.631 33.275 1.00 7.56 298 SER A CA 1
ATOM 2349 C C . SER A 1 308 ? 1.491 7.798 32.099 1.00 11.41 298 SER A C 1
ATOM 2350 O O . SER A 1 308 ? 1.802 6.615 32.027 1.00 11.78 298 SER A O 1
ATOM 2353 N N . ARG A 1 309 ? 0.776 8.407 31.148 1.00 10.32 299 ARG A N 1
ATOM 2354 C CA . ARG A 1 309 ? 0.290 7.636 29.997 1.00 11.68 299 ARG A CA 1
ATOM 2355 C C . ARG A 1 309 ? 1.061 8.072 28.760 1.00 16.29 299 ARG A C 1
ATOM 2356 O O . ARG A 1 309 ? 0.775 7.584 27.668 1.00 17.85 299 ARG A O 1
ATOM 2364 N N . ASP A 1 310 ? 2.046 8.978 28.928 1.00 11.19 300 ASP A N 1
ATOM 2365 C CA . ASP A 1 310 ? 2.794 9.601 27.842 1.00 11.07 300 ASP A CA 1
ATOM 2366 C C . ASP A 1 310 ? 4.315 9.404 27.931 1.00 12.64 300 ASP A C 1
ATOM 2367 O O . ASP A 1 310 ? 5.063 10.199 27.357 1.00 14.92 300 ASP A O 1
ATOM 2372 N N . GLY A 1 311 ? 4.737 8.309 28.547 1.00 8.78 301 GLY A N 1
ATOM 2373 C CA . GLY A 1 311 ? 6.160 7.988 28.568 1.00 8.33 301 GLY A CA 1
ATOM 2374 C C . GLY A 1 311 ? 6.764 7.792 29.939 1.00 10.51 301 GLY A C 1
ATOM 2375 O O . GLY A 1 311 ? 7.681 6.978 30.073 1.00 10.86 301 GLY A O 1
ATOM 2376 N N . MET A 1 312 ? 6.263 8.506 30.950 1.00 8.22 302 MET A N 1
ATOM 2377 C CA . MET A 1 312 ? 6.796 8.298 32.302 1.00 6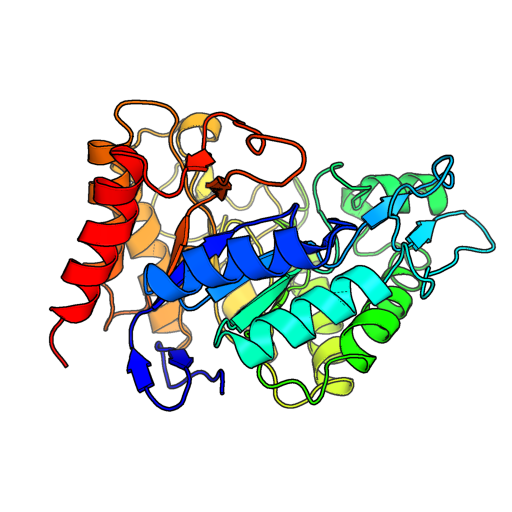.80 302 MET A CA 1
ATOM 2378 C C . MET A 1 312 ? 6.082 7.145 32.936 1.00 9.02 302 MET A C 1
ATOM 2379 O O . MET A 1 312 ? 4.868 7.010 32.764 1.00 9.61 302 MET A O 1
ATOM 2384 N N . SER A 1 313 ? 6.806 6.322 33.685 1.00 6.25 303 SER A N 1
ATOM 2385 C CA . SER A 1 313 ? 6.102 5.272 34.400 1.00 5.32 303 SER A CA 1
ATOM 2386 C C . SER A 1 313 ? 6.565 5.088 35.844 1.00 5.98 303 SER A C 1
ATOM 2387 O O . SER A 1 313 ? 6.154 4.108 36.498 1.00 6.68 303 SER A O 1
ATOM 2390 N N . GLY A 1 314 ? 7.430 5.998 36.313 1.00 5.65 304 GLY A N 1
ATOM 2391 C CA . GLY A 1 314 ? 7.787 5.956 37.707 1.00 6.04 304 GLY A CA 1
ATOM 2392 C C . GLY A 1 314 ? 8.833 6.979 38.050 1.00 6.91 304 GLY A C 1
ATOM 2393 O O . GLY A 1 314 ? 9.422 7.603 37.168 1.00 5.54 304 GLY A O 1
ATOM 2394 N N . ASP A 1 315 ? 9.083 7.134 39.351 1.00 5.70 305 ASP A N 1
ATOM 2395 C CA . ASP A 1 315 ? 10.108 8.018 39.834 1.00 5.46 305 ASP A CA 1
ATOM 2396 C C . ASP A 1 315 ? 10.617 7.486 41.140 1.00 5.98 305 ASP A C 1
ATOM 2397 O O . ASP A 1 315 ? 9.864 6.910 41.946 1.00 6.36 305 ASP A O 1
ATOM 2402 N N . LEU A 1 316 ? 11.887 7.738 41.376 1.00 4.58 306 LEU A N 1
ATOM 2403 C CA . LEU A 1 316 ? 12.548 7.392 42.636 1.00 4.98 306 LEU A CA 1
ATOM 2404 C C . LEU A 1 316 ? 13.284 8.620 43.149 1.00 6.63 306 LEU A C 1
ATOM 2405 O O . LEU A 1 316 ? 14.174 9.101 42.468 1.00 6.61 306 LEU A O 1
ATOM 2410 N N . PHE A 1 317 ? 12.936 9.149 44.326 1.00 4.82 307 PHE A N 1
ATOM 2411 C CA . PHE A 1 317 ? 13.715 10.264 44.856 1.00 4.24 307 PHE A CA 1
ATOM 2412 C C . PHE A 1 317 ? 15.037 9.760 45.427 1.00 4.42 307 PHE A C 1
ATOM 2413 O O . PHE A 1 317 ? 15.129 8.582 45.827 1.00 4.70 307 PHE A O 1
ATOM 2421 N N . TRP A 1 318 ? 16.021 10.634 45.465 1.00 4.71 308 TRP A N 1
ATOM 2422 C CA . TRP A 1 318 ? 17.271 10.341 46.149 1.00 4.88 308 TRP A CA 1
ATOM 2423 C C . TRP A 1 318 ? 17.179 11.220 47.403 1.00 4.98 308 TRP A C 1
ATOM 2424 O O . TRP A 1 318 ? 17.111 12.427 47.261 1.00 5.13 308 TRP A O 1
ATOM 2435 N N . GLN A 1 319 ? 17.109 10.663 48.624 1.00 4.19 309 GLN A N 1
ATOM 2436 C CA . GLN A 1 319 ? 17.264 9.247 48.966 1.00 3.60 309 GLN A CA 1
ATOM 2437 C C . GLN A 1 319 ? 16.512 8.991 50.255 1.00 5.09 309 GLN A C 1
ATOM 2438 O O . GLN A 1 319 ? 16.097 9.920 50.958 1.00 6.42 309 GLN A O 1
ATOM 2444 N N . TRP A 1 320 ? 16.338 7.720 50.522 1.00 4.12 310 TRP A N 1
ATOM 2445 C CA . TRP A 1 320 ? 15.677 7.332 51.760 1.00 4.89 310 TRP A CA 1
ATOM 2446 C C . TRP A 1 320 ? 16.537 7.621 52.976 1.00 6.87 310 TRP A C 1
ATOM 2447 O O . TRP A 1 320 ? 17.759 7.460 52.955 1.00 7.18 310 TRP A O 1
ATOM 2458 N N . GLY A 1 321 ? 15.862 8.002 54.039 1.00 6.15 311 GLY A N 1
ATOM 2459 C CA . GLY A 1 321 ? 16.459 8.195 55.350 1.00 6.45 311 GLY A CA 1
ATOM 2460 C C . GLY A 1 321 ? 15.679 7.402 56.377 1.00 8.78 311 GLY A C 1
ATOM 2461 O O . GLY A 1 321 ? 14.447 7.291 56.293 1.00 7.49 311 GLY A O 1
ATOM 2462 N N . ASP A 1 322 ? 16.413 6.808 57.329 1.00 8.13 312 ASP A N 1
ATOM 2463 C CA . ASP A 1 322 ? 15.731 6.002 58.341 1.00 7.59 312 ASP A CA 1
ATOM 2464 C C . ASP A 1 322 ? 16.508 6.033 59.657 1.00 10.19 312 ASP A C 1
ATOM 2465 O O . ASP A 1 322 ? 17.495 6.768 59.789 1.00 9.90 312 ASP A O 1
ATOM 2470 N N . GLN A 1 323 ? 16.015 5.267 60.633 1.00 9.84 313 GLN A N 1
ATOM 2471 C CA . GLN A 1 323 ? 16.599 5.126 61.967 1.00 11.05 313 GLN A CA 1
ATOM 2472 C C . GLN A 1 323 ? 16.939 3.652 62.122 1.00 12.39 313 GLN A C 1
ATOM 2473 O O . GLN A 1 323 ? 16.037 2.813 62.078 1.00 15.99 313 GLN A O 1
ATOM 2479 N N . LEU A 1 324 ? 18.232 3.352 62.252 1.00 9.90 314 LEU A N 1
ATOM 2480 C CA . LEU A 1 324 ? 18.706 1.976 62.331 1.00 10.23 314 LEU A CA 1
ATOM 2481 C C . LEU A 1 324 ? 19.221 1.728 63.716 1.00 14.80 314 LEU A C 1
ATOM 2482 O O . LEU A 1 324 ? 19.276 2.659 64.517 1.00 14.94 314 LEU A O 1
ATOM 2487 N N . SER A 1 325 ? 19.671 0.495 63.971 1.00 13.49 315 SER A N 1
ATOM 2488 C CA . SER A 1 325 ? 20.300 0.155 65.247 1.00 14.20 315 SER A CA 1
ATOM 2489 C C . SER A 1 325 ? 21.528 1.060 65.501 1.00 18.92 315 SER A C 1
ATOM 2490 O O . SER A 1 325 ? 21.864 1.324 66.652 1.00 18.51 315 SER A O 1
ATOM 2493 N N . THR A 1 326 ? 22.193 1.517 64.430 1.00 15.23 316 THR A N 1
ATOM 2494 C CA . THR A 1 326 ? 23.379 2.387 64.484 1.00 16.91 316 THR A CA 1
ATOM 2495 C C . THR A 1 326 ? 23.024 3.889 64.491 1.00 20.54 316 THR A C 1
ATOM 2496 O O . THR A 1 326 ? 23.922 4.738 64.433 1.00 22.76 316 THR A O 1
ATOM 2500 N N . GLY A 1 327 ? 21.734 4.198 64.569 1.00 17.04 317 GLY A N 1
ATOM 2501 C CA . GLY A 1 327 ? 21.251 5.567 64.621 1.00 16.17 317 GLY A CA 1
ATOM 2502 C C . GLY A 1 327 ? 20.693 6.054 63.300 1.00 17.22 317 GLY A C 1
ATOM 2503 O O . GLY A 1 327 ? 20.395 5.257 62.406 1.00 15.03 317 GLY A O 1
ATOM 2504 N N . GLN A 1 328 ? 20.507 7.366 63.204 1.00 13.54 319 GLN A N 1
ATOM 2505 C CA . GLN A 1 328 ? 19.926 7.950 62.009 1.00 13.54 319 GLN A CA 1
ATOM 2506 C C . GLN A 1 328 ? 20.883 7.821 60.827 1.00 14.03 319 GLN A C 1
ATOM 2507 O O . GLN A 1 328 ? 22.091 8.054 60.970 1.00 14.62 319 GLN A O 1
ATOM 2513 N N . THR A 1 329 ? 20.330 7.482 59.643 1.00 9.75 320 THR A N 1
ATOM 2514 C CA . THR A 1 329 ? 21.132 7.380 58.431 1.00 8.54 320 THR A CA 1
ATOM 2515 C C . THR A 1 329 ? 21.577 8.761 57.949 1.00 10.51 320 THR A C 1
ATOM 2516 O O . THR A 1 329 ? 21.041 9.789 58.392 1.00 11.40 320 THR A O 1
ATOM 2520 N N . HIS A 1 330 ? 22.566 8.760 57.064 1.00 9.56 321 HIS A N 1
ATOM 2521 C CA . HIS A 1 330 ? 23.199 10.001 56.678 1.00 9.56 321 HIS A CA 1
ATOM 2522 C C . HIS A 1 330 ? 22.314 10.993 55.934 1.00 9.16 321 HIS A C 1
ATOM 2523 O O . HIS A 1 330 ? 21.555 10.640 55.024 1.00 8.52 321 HIS A O 1
ATOM 2530 N N . ASN A 1 331 ? 22.499 12.267 56.291 1.00 9.37 322 ASN A N 1
ATOM 2531 C CA . ASN A 1 331 ? 21.820 13.372 55.639 1.00 8.61 322 ASN A CA 1
ATOM 2532 C C . ASN A 1 331 ? 22.832 14.038 54.704 1.00 10.31 322 ASN A C 1
ATOM 2533 O O . ASN A 1 331 ? 23.740 14.753 55.144 1.00 9.09 322 ASN A O 1
ATOM 2538 N N . ASP A 1 332 ? 22.671 13.823 53.399 1.00 7.70 323 ASP A N 1
ATOM 2539 C CA . ASP A 1 332 ? 23.566 14.401 52.408 1.00 7.52 323 ASP A CA 1
ATOM 2540 C C . ASP A 1 332 ? 22.962 15.675 51.814 1.00 12.05 323 ASP A C 1
ATOM 2541 O O . ASP A 1 332 ? 23.482 16.176 50.829 1.00 12.69 323 ASP A O 1
ATOM 2546 N N . GLY A 1 333 ? 21.874 16.170 52.402 1.00 9.43 324 GLY A N 1
ATOM 2547 C CA . GLY A 1 333 ? 21.166 17.345 51.918 1.00 8.43 324 GLY A CA 1
ATOM 2548 C C . GLY A 1 333 ? 19.979 16.972 51.036 1.00 8.76 324 GLY A C 1
ATOM 2549 O O . GLY A 1 333 ? 19.107 17.809 50.780 1.00 7.91 324 GLY A O 1
ATOM 2550 N N . PHE A 1 334 ? 19.921 15.695 50.597 1.00 6.17 325 PHE A N 1
ATOM 2551 C CA . PHE A 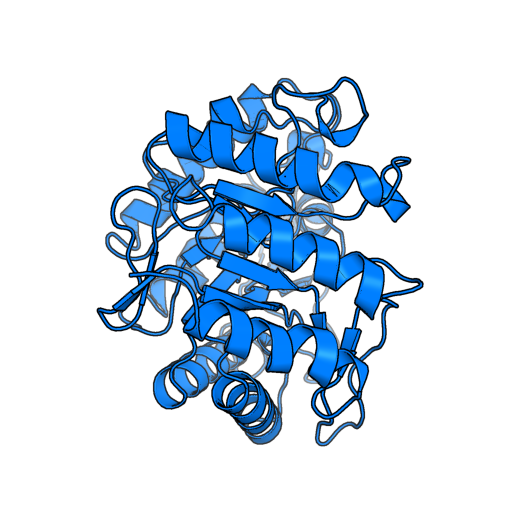1 334 ? 18.792 15.203 49.818 1.00 5.05 325 PHE A CA 1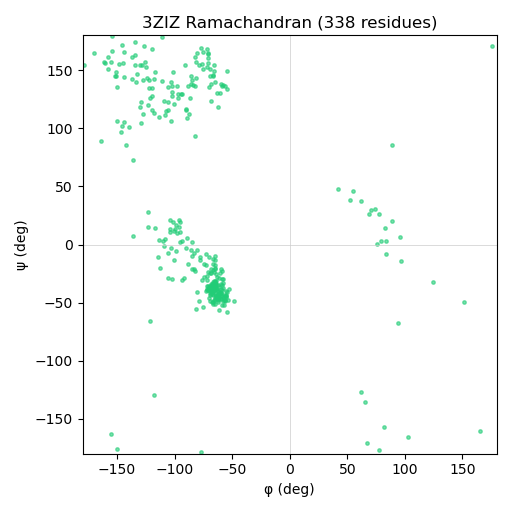
ATOM 2552 C C . PHE A 1 334 ? 17.986 14.129 50.549 1.00 6.18 325 PHE A C 1
ATOM 2553 O O . PHE A 1 334 ? 16.894 13.786 50.131 1.00 6.02 325 PHE A O 1
ATOM 2561 N N . THR A 1 335 ? 18.491 13.627 51.655 1.00 5.82 326 THR A N 1
ATOM 2562 C CA . THR A 1 335 ? 17.777 12.576 52.388 1.00 5.14 326 THR A CA 1
ATOM 2563 C C . THR A 1 335 ? 16.366 13.032 52.815 1.00 6.76 326 THR A C 1
ATOM 2564 O O . THR A 1 335 ? 16.160 14.186 53.218 1.00 7.01 326 THR A O 1
ATOM 2568 N N . ILE A 1 336 ? 15.401 12.121 52.642 1.00 5.10 327 ILE A N 1
ATOM 2569 C CA . ILE A 1 336 ? 14.030 12.336 53.102 1.00 5.38 327 ILE A CA 1
ATOM 2570 C C . ILE A 1 336 ? 13.788 11.247 54.125 1.00 6.64 327 ILE A C 1
ATOM 2571 O O . ILE A 1 336 ? 13.780 10.065 53.767 1.00 6.77 327 ILE A O 1
ATOM 2576 N N . TYR A 1 337 ? 13.622 11.639 55.426 1.00 6.05 328 TYR A N 1
ATOM 2577 C CA . TYR A 1 337 ? 13.517 10.623 56.470 1.00 6.97 328 TYR A CA 1
ATOM 2578 C C . TYR A 1 337 ? 12.124 10.091 56.629 1.00 7.69 328 TYR A C 1
ATOM 2579 O O . TYR A 1 337 ? 11.148 10.837 56.678 1.00 7.47 328 TYR A O 1
ATOM 2588 N N . TYR A 1 338 ? 12.024 8.796 56.781 1.00 6.42 329 TYR A N 1
ATOM 2589 C CA . TYR A 1 338 ? 10.749 8.171 57.074 1.00 7.51 329 TYR A CA 1
ATOM 2590 C C . TYR A 1 338 ? 10.164 8.794 58.353 1.00 8.45 329 TYR A C 1
ATOM 2591 O O . TYR A 1 338 ? 10.887 9.008 59.326 1.00 8.59 329 TYR A O 1
ATOM 2600 N N . GLY A 1 339 ? 8.868 9.077 58.287 1.00 9.32 330 GLY A N 1
ATOM 2601 C CA . GLY A 1 339 ? 8.122 9.678 59.393 1.00 9.39 330 GLY A CA 1
ATOM 2602 C C . GLY A 1 339 ? 8.222 11.191 59.474 1.00 12.72 330 GLY A C 1
ATOM 2603 O O . GLY A 1 339 ? 7.530 11.804 60.290 1.00 14.84 330 GLY A O 1
ATOM 2604 N N . SER A 1 340 ? 9.076 11.817 58.671 1.00 7.95 331 SER A N 1
ATOM 2605 C CA . SER A 1 340 ? 9.247 13.272 58.772 1.00 6.87 331 SER A CA 1
ATOM 2606 C C . SER A 1 340 ? 8.119 14.038 58.040 1.00 9.01 331 SER A C 1
ATOM 2607 O O . SER A 1 340 ? 7.412 13.460 57.196 1.00 7.79 331 SER A O 1
ATOM 2610 N N . SER A 1 341 ? 7.968 15.363 58.318 1.00 8.42 332 SER A N 1
ATOM 2611 C CA . SER A 1 341 ? 6.967 16.120 57.550 1.00 6.41 332 SER A CA 1
ATOM 2612 C C . SER A 1 341 ? 7.338 16.163 56.050 1.00 6.69 332 SER A C 1
ATOM 2613 O O . SER A 1 341 ? 6.450 16.150 55.211 1.00 6.98 332 SER A O 1
ATOM 2616 N N . LEU A 1 342 ? 8.649 16.160 55.712 1.00 6.05 333 LEU A N 1
ATOM 2617 C CA . LEU A 1 342 ? 9.011 16.200 54.296 1.00 6.26 333 LEU A CA 1
ATOM 2618 C C . LEU A 1 342 ? 8.567 14.881 53.627 1.00 7.61 333 LEU A C 1
ATOM 2619 O O . LEU A 1 342 ? 8.108 14.911 52.460 1.00 7.13 333 LEU A O 1
ATOM 2624 N N . ALA A 1 343 ? 8.647 13.734 54.348 1.00 6.00 334 ALA A N 1
ATOM 2625 C CA . ALA A 1 343 ? 8.137 12.471 53.804 1.00 6.14 334 ALA A CA 1
ATOM 2626 C C . ALA A 1 343 ? 6.632 12.492 53.632 1.00 7.61 334 ALA A C 1
ATOM 2627 O O . ALA A 1 343 ? 6.103 11.868 52.719 1.00 6.85 334 ALA A O 1
ATOM 2629 N N . THR A 1 344 ? 5.904 13.228 54.486 1.00 6.38 335 THR A N 1
ATOM 2630 C CA . THR A 1 344 ? 4.479 13.276 54.268 1.00 6.21 335 THR A CA 1
ATOM 2631 C C . THR A 1 344 ? 4.210 13.996 52.953 1.00 6.35 335 THR A C 1
ATOM 2632 O O . THR A 1 344 ? 3.310 13.619 52.203 1.00 7.16 335 THR A O 1
ATOM 2636 N N . CYS A 1 345 ? 4.971 15.064 52.682 1.00 5.83 336 CYS A N 1
ATOM 2637 C CA . CYS A 1 345 ? 4.792 15.822 51.440 1.00 8.16 336 CYS A CA 1
ATOM 2638 C C . CYS A 1 345 ? 5.197 15.001 50.202 1.00 7.76 336 CYS A C 1
ATOM 2639 O O . CYS A 1 345 ? 4.450 14.982 49.202 1.00 8.62 336 CYS A O 1
ATOM 2642 N N . LEU A 1 346 ? 6.392 14.397 50.242 1.00 7.07 337 LEU A N 1
ATOM 2643 C CA . LEU A 1 346 ? 6.992 13.801 49.059 1.00 6.00 337 LEU A CA 1
ATOM 2644 C C . LEU A 1 346 ? 6.817 12.309 48.930 1.00 7.35 337 LEU A C 1
ATOM 2645 O O . LEU A 1 346 ? 7.193 11.754 47.892 1.00 7.76 337 LEU A O 1
ATOM 2650 N N . VAL A 1 347 ? 6.242 11.657 49.946 1.00 5.87 338 VAL A N 1
ATOM 2651 C CA . VAL A 1 347 ? 5.987 10.225 49.900 1.00 7.36 338 VAL A CA 1
ATOM 2652 C C . VAL A 1 347 ? 4.496 9.985 50.076 1.00 10.30 338 VAL A C 1
ATOM 2653 O O . VAL A 1 347 ? 3.830 9.585 49.134 1.00 9.38 338 VAL A O 1
ATOM 2657 N N . THR A 1 348 ? 3.932 10.306 51.247 1.00 8.15 339 THR A N 1
ATOM 2658 C CA . THR A 1 348 ? 2.512 10.025 51.452 1.00 7.61 339 THR A CA 1
ATOM 2659 C C . THR A 1 348 ? 1.638 10.693 50.411 1.00 7.49 339 THR A C 1
ATOM 2660 O O . THR A 1 348 ? 0.758 10.045 49.825 1.00 8.09 339 THR A O 1
ATOM 2664 N N . ASP A 1 349 ? 1.805 12.011 50.226 1.00 5.52 340 ASP A N 1
ATOM 2665 C CA . ASP A 1 349 ? 0.927 12.703 49.315 1.00 6.11 340 ASP A CA 1
ATOM 2666 C C . ASP A 1 349 ? 1.141 12.263 47.880 1.00 5.54 340 ASP A C 1
ATOM 2667 O O . ASP A 1 349 ? 0.220 12.309 47.071 1.00 7.73 340 ASP A O 1
ATOM 2672 N N . HIS A 1 350 ? 2.371 11.909 47.543 1.00 6.03 341 HIS A N 1
ATOM 2673 C CA . HIS A 1 350 ? 2.701 11.459 46.197 1.00 5.64 341 HIS A CA 1
ATOM 2674 C C . HIS A 1 350 ? 2.017 10.143 45.903 1.00 6.17 341 HIS A C 1
ATOM 2675 O O . HIS A 1 350 ? 1.371 10.025 44.859 1.00 6.22 341 HIS A O 1
ATOM 2682 N N . VAL A 1 351 ? 2.160 9.165 46.774 1.00 5.76 342 VAL A N 1
ATOM 2683 C CA . VAL A 1 351 ? 1.522 7.861 46.608 1.00 6.07 342 VAL A CA 1
ATOM 2684 C C . VAL A 1 351 ? -0.013 8.023 46.542 1.00 10.06 342 VAL A C 1
ATOM 2685 O O . VAL A 1 351 ? -0.662 7.414 45.698 1.00 8.72 342 VAL A O 1
ATOM 2689 N N . ARG A 1 352 ? -0.588 8.943 47.354 1.00 7.73 343 ARG A N 1
ATOM 2690 C CA . ARG A 1 352 ? -2.027 9.128 47.278 1.00 8.09 343 ARG A CA 1
ATOM 2691 C C . ARG A 1 352 ? -2.396 9.730 45.918 1.00 8.72 343 ARG A C 1
ATOM 2692 O O . ARG A 1 352 ? -3.374 9.288 45.296 1.00 9.06 343 ARG A O 1
ATOM 2700 N N . ALA A 1 353 ? -1.593 10.710 45.411 1.00 6.64 344 ALA A N 1
ATOM 2701 C CA . ALA A 1 353 ? -1.907 11.266 44.098 1.00 7.74 344 ALA A CA 1
ATOM 2702 C C . ALA A 1 353 ? -1.738 10.211 42.981 1.00 8.63 344 ALA A C 1
ATOM 2703 O O . ALA A 1 353 ? -2.522 10.218 42.028 1.00 8.26 344 ALA A O 1
ATOM 2705 N N . ILE A 1 354 ? -0.753 9.287 43.107 1.00 6.29 345 ILE A N 1
ATOM 2706 C CA . ILE A 1 354 ? -0.575 8.216 42.097 1.00 6.68 345 ILE A CA 1
ATOM 2707 C C . ILE A 1 354 ? -1.805 7.307 42.089 1.00 9.10 345 ILE A C 1
ATOM 2708 O O . ILE A 1 354 ? -2.319 6.971 41.024 1.00 9.53 345 ILE A O 1
ATOM 2713 N N . ASN A 1 355 ? -2.300 6.962 43.282 1.00 8.42 346 ASN A N 1
ATOM 2714 C CA . ASN A 1 355 ? -3.471 6.086 43.381 1.00 9.18 346 ASN A CA 1
ATOM 2715 C C . ASN A 1 355 ? -4.723 6.727 42.813 1.00 11.94 346 ASN A C 1
ATOM 2716 O O . ASN A 1 355 ? -5.646 6.031 42.416 1.00 12.94 346 ASN A O 1
ATOM 2721 N N . ALA A 1 356 ? -4.736 8.041 42.705 1.00 9.19 347 ALA A N 1
ATOM 2722 C CA . ALA A 1 356 ? -5.867 8.764 42.143 1.00 10.21 347 ALA A CA 1
ATOM 2723 C C . ALA A 1 356 ? -5.768 8.975 40.632 1.00 15.18 347 ALA A C 1
ATOM 2724 O O . ALA A 1 356 ? -6.695 9.521 40.047 1.00 15.12 347 ALA A O 1
ATOM 2726 N N . LEU A 1 357 ? -4.662 8.544 39.978 1.00 12.38 348 LEU A N 1
ATOM 2727 C CA . LEU A 1 357 ? -4.527 8.750 38.530 1.00 12.88 348 LEU A CA 1
ATOM 2728 C C . LEU A 1 357 ? -5.556 7.931 37.775 1.00 19.94 348 LEU A C 1
ATOM 2729 O O . LEU A 1 357 ? -5.890 6.848 38.247 1.00 17.88 348 LEU A O 1
ATOM 2734 N N . PRO A 1 358 ? -6.080 8.445 36.632 1.00 22.43 349 PRO A N 1
ATOM 2735 C CA . PRO A 1 358 ? -7.083 7.670 35.875 1.00 24.44 349 PRO A CA 1
ATOM 2736 C C . PRO A 1 358 ? -6.504 6.380 35.295 1.00 32.01 349 PRO A C 1
ATOM 2737 O O . PRO A 1 358 ? -5.309 6.302 35.004 1.00 32.75 349 PRO A O 1
ATOM 2741 N N . ALA A 1 359 ? -7.353 5.359 35.174 1.00 29.98 350 ALA A N 1
ATOM 2742 C CA . ALA A 1 359 ? -6.982 4.043 34.648 1.00 47.59 350 ALA A CA 1
ATOM 2743 C C . ALA A 1 359 ? -7.764 3.729 33.376 1.00 69.64 350 ALA A C 1
ATOM 2744 O O . ALA A 1 359 ? -8.874 4.228 33.197 1.00 29.53 350 ALA A O 1
#

B-factor: mean 13.04, std 10.56, range [3.2, 84.37]

Foldseek 3Di:
DWDWDFQWIAAPNRTFFFEAAEDQCLLQDLDLVQLLVLLLLRLVLRHAEYEYEQAQEDCDDDDDLGAHAWHAALPDIDGDPDSSYCVSVVSNLVSLLVSNHAYAYEQFELDCHSHGLVVLCNHQNDDSLCCLVRVVNVVVSLVSLLVNCLSPLPGSRHNEYEHYAAQFNAQDALVSVLVSVLVVLVSSCVNHVPHAYAHNHQQADFDQDDFDRNHCRRSHHQLSNLLRPRHQEAEHEEECVVRVHDLVCQLRSLVRNLQSQNVSRHAYEHEEYFDQPPGLVSVLVNLVSQLVCTVRRYRYYYYPHEWEQGPVGTDDDPSGYDYRPDPSCCRNRNVSSVVRVVRDD

GO terms:
  GO:0016985 mannan endo-1,4-beta-mannosidase activity (F, EXP)

Radius of gyration: 18.79 Å; Cα contacts (8 Å, |Δi|>4): 758; chains: 1; bounding box: 54×43×45 Å

Organism: Podospora anserina (strain S / ATCC MYA-4624 / DSM 980 / FGSC 10383) (NCBI:txid515849)

Sequence (345 aa):
SAKVVSGTRFVIDGKTGYFAGTNSYWIGFLTNNRDVDTTLDHIASSGLKILRVWGFNDVNNQPSGNTVWFQRLASSSGSQINTGPNGLQRLDYLVRSAETRGIKLIIALVNYWDDFGGMKAYVNAFGGTKESWYTNARAQEEQYKRYIQAVVSRYVVNSPAIFAWELANEPRCKGCNTNVIFNWATQISDYIRSLDKDHLITLGDEGFGLPGQTTYPYQYGEGTDFVKNLQIKNLDFGTFHMYPGHWGVPTSFGPGWIKDHAAACRAAGKPCLLEEYGYESSDRCNVQKGWQQASRELSRDGMSGDLFWQWGDQLSTGQTHNDGFTIYYGSSLATCLVTDHVRAINALPA

Solvent-accessible surface area: 12869 Å² total; per-residue (Å²): 62,8,120,47,58,50,28,87,0,12,1,8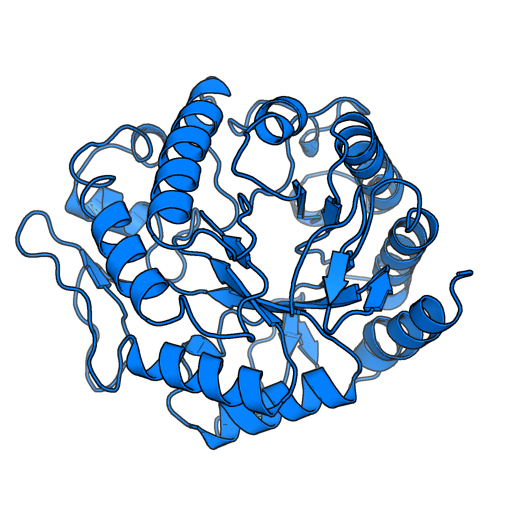4,67,147,55,13,16,15,4,0,0,0,0,46,23,1,0,24,28,90,58,65,141,3,0,26,34,0,0,62,45,0,36,87,24,34,2,55,0,0,1,0,10,0,0,8,4,30,48,127,105,36,100,70,130,76,12,20,0,0,50,1,28,73,92,55,27,102,46,14,68,20,106,35,0,0,73,25,0,18,42,0,3,128,4,0,70,109,65,27,1,8,0,0,0,0,0,0,2,17,92,71,88,68,14,0,0,81,4,0,22,95,11,21,35,56,74,39,69,41,0,4,109,23,82,113,0,17,85,11,0,80,115,0,0,78,19,0,0,59,87,11,47,144,10,74,1,0,0,0,0,0,0,0,7,15,1,31,1,132,68,26,100,18,64,40,0,49,82,3,0,42,99,2,0,67,57,0,42,61,47,2,138,129,20,11,0,0,4,0,5,6,0,3,0,4,91,43,111,129,54,86,0,4,77,102,41,8,0,2,23,4,58,48,6,10,127,5,176,16,7,32,4,5,1,0,0,0,14,1,50,111,15,81,15,87,36,88,24,0,40,24,0,0,102,34,0,0,38,14,0,112,95,42,42,35,0,0,0,0,0,7,0,1,54,89,61,113,32,44,119,24,0,73,37,5,0,77,5,0,24,105,26,14,147,60,0,0,0,0,1,0,2,28,1,2,0,4,111,22,64,124,30,107,15,116,91,62,32,17,7,2,34,88,71,37,101,37,8,71,11,0,5,74,30,2,22,145,32,22,120,82,51,88,138